Protein AF-A0A3B9MRV5-F1 (afdb_monomer_lite)

Structure (mmCIF, N/CA/C/O backbone):
data_AF-A0A3B9MRV5-F1
#
_entry.id   AF-A0A3B9MRV5-F1
#
loop_
_atom_site.group_PDB
_atom_site.id
_atom_site.type_symbol
_atom_site.label_atom_id
_atom_site.label_alt_id
_atom_site.label_comp_id
_atom_site.label_asym_id
_atom_site.label_entity_id
_atom_site.label_seq_id
_atom_site.pdbx_PDB_ins_code
_atom_site.Cartn_x
_atom_site.Cartn_y
_atom_site.Cartn_z
_atom_site.occupancy
_atom_site.B_iso_or_equiv
_atom_site.auth_seq_id
_atom_site.auth_comp_id
_atom_site.auth_asym_id
_atom_site.auth_atom_id
_atom_site.pdbx_PDB_model_num
ATOM 1 N N . MET A 1 1 ? 11.398 -11.680 -88.374 1.00 43.41 1 MET A N 1
ATOM 2 C CA . MET A 1 1 ? 12.412 -11.920 -87.321 1.00 43.41 1 MET A CA 1
ATOM 3 C C . MET A 1 1 ? 12.021 -11.100 -86.108 1.00 43.41 1 MET A C 1
ATOM 5 O O . MET A 1 1 ? 11.895 -9.894 -86.247 1.00 43.41 1 MET A O 1
ATOM 9 N N . ASN A 1 2 ? 11.731 -11.744 -84.977 1.00 48.22 2 ASN A N 1
ATOM 10 C CA . ASN A 1 2 ? 11.251 -11.069 -83.771 1.00 48.22 2 ASN A CA 1
ATOM 11 C C . ASN A 1 2 ? 12.305 -11.240 -82.672 1.00 48.22 2 ASN A C 1
ATOM 13 O O . ASN A 1 2 ? 12.487 -12.343 -82.156 1.00 48.22 2 ASN A O 1
ATOM 17 N N . THR A 1 3 ? 13.041 -10.176 -82.358 1.00 53.72 3 THR A N 1
ATOM 18 C CA . THR A 1 3 ? 14.148 -10.218 -81.394 1.00 53.72 3 THR A CA 1
ATOM 19 C C . THR A 1 3 ? 13.610 -9.825 -80.020 1.00 53.72 3 THR A C 1
ATOM 21 O O . THR A 1 3 ? 13.430 -8.646 -79.725 1.00 53.72 3 THR A O 1
ATOM 24 N N . LYS A 1 4 ? 13.298 -10.811 -79.169 1.00 62.88 4 LYS A N 1
ATOM 25 C CA . LYS A 1 4 ? 12.942 -10.555 -77.764 1.00 62.88 4 LYS A CA 1
ATOM 26 C C . LYS A 1 4 ? 14.170 -10.012 -77.024 1.00 62.88 4 LYS A C 1
ATOM 28 O O . LYS A 1 4 ? 15.145 -10.733 -76.834 1.00 62.88 4 LYS A O 1
ATOM 33 N N . ALA A 1 5 ? 14.110 -8.756 -76.588 1.00 65.88 5 ALA A N 1
ATOM 34 C CA . ALA A 1 5 ? 15.088 -8.184 -75.670 1.00 65.88 5 ALA A CA 1
ATOM 35 C C . ALA A 1 5 ? 14.912 -8.804 -74.272 1.00 65.88 5 ALA A C 1
ATOM 37 O O . ALA A 1 5 ? 13.852 -8.679 -73.657 1.00 65.88 5 ALA A O 1
ATOM 38 N N . ILE A 1 6 ? 15.944 -9.486 -73.773 1.00 66.19 6 ILE A N 1
ATOM 39 C CA . ILE A 1 6 ? 15.975 -10.050 -72.419 1.00 66.19 6 ILE A CA 1
ATOM 40 C C . ILE A 1 6 ? 16.222 -8.895 -71.436 1.00 66.19 6 ILE A C 1
ATOM 42 O O . ILE A 1 6 ? 17.314 -8.324 -71.407 1.00 66.19 6 ILE A O 1
ATOM 46 N N . LYS A 1 7 ? 15.212 -8.531 -70.635 1.00 67.38 7 LYS A N 1
ATOM 47 C CA . LYS A 1 7 ? 15.390 -7.638 -69.478 1.00 67.38 7 LYS A CA 1
ATOM 48 C C . LYS A 1 7 ? 16.293 -8.343 -68.463 1.00 67.38 7 LYS A C 1
ATOM 50 O O . LYS A 1 7 ? 15.973 -9.435 -68.009 1.00 67.38 7 LYS A O 1
ATOM 55 N N . ARG A 1 8 ? 17.431 -7.730 -68.130 1.00 64.06 8 ARG A N 1
ATOM 56 C CA . ARG A 1 8 ? 18.275 -8.156 -67.008 1.00 64.06 8 ARG A CA 1
ATOM 57 C C . ARG A 1 8 ? 17.696 -7.548 -65.738 1.00 64.06 8 ARG A C 1
ATOM 59 O O . ARG A 1 8 ? 17.845 -6.345 -65.526 1.00 64.06 8 ARG A O 1
ATOM 66 N N . ASP A 1 9 ? 17.041 -8.362 -64.924 1.00 65.19 9 ASP A N 1
ATOM 67 C CA . ASP A 1 9 ? 16.667 -7.961 -63.573 1.00 65.19 9 ASP A CA 1
ATOM 68 C C . ASP A 1 9 ? 17.957 -7.736 -62.775 1.00 65.19 9 ASP A C 1
ATOM 70 O O . ASP A 1 9 ? 18.788 -8.634 -62.625 1.00 65.19 9 ASP A O 1
ATOM 74 N N . LYS A 1 10 ? 18.179 -6.494 -62.334 1.00 69.25 10 LYS A N 1
ATOM 75 C CA . LYS A 1 10 ? 19.293 -6.155 -61.447 1.00 69.25 10 LYS A CA 1
ATOM 76 C C . LYS A 1 10 ? 18.974 -6.752 -60.076 1.00 69.25 10 LYS A C 1
ATOM 78 O O . LYS A 1 10 ? 18.209 -6.169 -59.316 1.00 69.25 10 LYS A O 1
ATOM 83 N N . GLY A 1 11 ? 19.502 -7.943 -59.803 1.00 70.31 11 GLY A N 1
ATOM 84 C CA . GLY A 1 11 ? 19.435 -8.560 -58.482 1.00 70.31 11 GLY A CA 1
ATOM 85 C C . GLY A 1 11 ? 20.157 -7.697 -57.446 1.00 70.31 11 GLY A C 1
ATOM 86 O O . GLY A 1 11 ? 21.206 -7.124 -57.740 1.00 70.31 11 GLY A O 1
ATOM 87 N N . PHE A 1 12 ? 19.571 -7.601 -56.254 1.00 75.44 12 PHE A N 1
ATOM 88 C CA . PHE A 1 12 ? 20.150 -6.922 -55.095 1.00 75.44 12 PHE A CA 1
ATOM 89 C C . PHE A 1 12 ? 21.536 -7.504 -54.791 1.00 75.44 12 PHE A C 1
ATOM 91 O O . PHE A 1 12 ? 21.714 -8.728 -54.816 1.00 75.44 12 PHE A O 1
ATOM 98 N N . THR A 1 13 ? 22.529 -6.660 -54.520 1.00 87.69 13 THR A N 1
ATOM 99 C CA . THR A 1 13 ? 23.870 -7.156 -54.191 1.00 87.69 13 THR A CA 1
ATOM 100 C C . THR A 1 13 ? 23.922 -7.615 -52.731 1.00 87.69 13 THR A C 1
ATOM 102 O O . THR A 1 13 ? 23.290 -7.033 -51.850 1.00 87.69 13 THR A O 1
ATOM 105 N N . LEU A 1 14 ? 24.714 -8.653 -52.438 1.00 86.12 14 LEU A N 1
ATOM 106 C CA . LEU A 1 14 ? 24.953 -9.093 -51.053 1.00 86.12 14 LEU A CA 1
ATOM 107 C C . LEU A 1 14 ? 25.535 -7.962 -50.189 1.00 86.12 14 LEU A C 1
ATOM 109 O O . LEU A 1 14 ? 25.251 -7.879 -48.998 1.00 86.12 14 LEU A O 1
ATOM 113 N N . VAL A 1 15 ? 26.317 -7.071 -50.806 1.00 90.25 15 VAL A N 1
ATOM 114 C CA . VAL A 1 15 ? 26.920 -5.911 -50.143 1.00 90.25 15 VAL A CA 1
ATOM 115 C C . VAL A 1 15 ? 25.852 -4.924 -49.678 1.00 90.25 15 VAL A C 1
ATOM 117 O O . VAL A 1 15 ? 25.885 -4.506 -48.523 1.00 90.25 15 VAL A O 1
ATOM 120 N N . GLU A 1 16 ? 24.876 -4.593 -50.528 1.00 88.19 16 GLU A N 1
ATOM 121 C CA . GLU A 1 16 ? 23.764 -3.707 -50.153 1.00 88.19 16 GLU A CA 1
ATOM 122 C C . GLU A 1 16 ? 22.969 -4.272 -48.969 1.00 88.19 16 GLU A C 1
ATOM 124 O O . GLU A 1 16 ? 22.597 -3.524 -48.066 1.00 88.19 16 GLU A O 1
ATOM 129 N N . LEU A 1 17 ? 22.772 -5.594 -48.913 1.00 89.69 17 LEU A N 1
ATOM 130 C CA . LEU A 1 17 ? 22.082 -6.232 -47.792 1.00 89.69 17 LEU A CA 1
ATOM 131 C C . LEU A 1 17 ? 22.888 -6.139 -46.484 1.00 89.69 17 LEU A C 1
ATOM 133 O O . LEU A 1 17 ? 22.326 -5.822 -45.437 1.00 89.69 17 LEU A O 1
ATOM 137 N N . ILE A 1 18 ? 24.203 -6.369 -46.532 1.00 93.06 18 ILE A N 1
ATOM 138 C CA . ILE A 1 18 ? 25.066 -6.319 -45.340 1.00 93.06 18 ILE A CA 1
ATOM 139 C C . ILE A 1 18 ? 25.130 -4.902 -44.763 1.00 93.06 18 ILE A C 1
ATOM 141 O O . ILE A 1 18 ? 25.039 -4.742 -43.547 1.00 93.06 18 ILE A O 1
ATOM 145 N N . VAL A 1 19 ? 25.232 -3.869 -45.606 1.00 93.62 19 VAL A N 1
ATOM 146 C CA . VAL A 1 19 ? 25.263 -2.471 -45.137 1.00 93.62 19 VAL A CA 1
ATOM 147 C C . VAL A 1 19 ? 23.973 -2.116 -44.393 1.00 93.62 19 VAL A C 1
ATOM 149 O O . VAL A 1 19 ? 24.028 -1.522 -43.316 1.00 93.62 19 VAL A O 1
ATOM 152 N N . VAL A 1 20 ? 22.816 -2.535 -44.914 1.00 94.12 20 VAL A N 1
ATOM 153 C CA . VAL A 1 20 ? 21.523 -2.318 -44.247 1.00 94.12 20 VAL A CA 1
ATOM 154 C C . VAL A 1 20 ? 21.467 -3.046 -42.903 1.00 94.12 20 VAL A C 1
ATOM 156 O O . VAL A 1 20 ? 21.074 -2.445 -41.905 1.00 94.12 20 VAL A O 1
ATOM 159 N N . LEU A 1 21 ? 21.908 -4.306 -42.844 1.00 94.38 21 LEU A N 1
ATOM 160 C CA . LEU A 1 21 ? 21.936 -5.075 -41.594 1.00 94.38 21 LEU A CA 1
ATOM 161 C C . LEU A 1 21 ? 22.853 -4.444 -40.539 1.00 94.38 21 LEU A C 1
ATOM 163 O O . LEU A 1 21 ? 22.490 -4.408 -39.365 1.00 94.38 21 LEU A O 1
ATOM 167 N N . VAL A 1 22 ? 24.002 -3.898 -40.945 1.00 96.06 22 VAL A N 1
ATOM 168 C CA . VAL A 1 22 ? 24.913 -3.182 -40.038 1.00 96.06 22 VAL A CA 1
ATOM 169 C C . VAL A 1 22 ? 24.250 -1.923 -39.478 1.00 96.06 22 VAL A C 1
ATOM 171 O O . VAL A 1 22 ? 24.305 -1.693 -38.270 1.00 96.06 22 VAL A O 1
ATOM 174 N N . ILE A 1 23 ? 23.574 -1.133 -40.316 1.00 96.06 23 ILE A N 1
ATOM 175 C CA . ILE A 1 23 ? 22.854 0.065 -39.854 1.00 96.06 23 ILE A CA 1
ATOM 176 C C . ILE A 1 23 ? 21.730 -0.324 -38.881 1.00 96.06 23 ILE A C 1
ATOM 178 O O . ILE A 1 23 ? 21.614 0.280 -37.814 1.00 96.06 23 ILE A O 1
ATOM 182 N N . LEU A 1 24 ? 20.943 -1.359 -39.196 1.00 95.62 24 LEU A N 1
ATOM 183 C CA . LEU A 1 24 ? 19.891 -1.863 -38.306 1.00 95.62 24 LEU A CA 1
ATOM 184 C C . LEU A 1 24 ? 20.454 -2.358 -36.968 1.00 95.62 24 LEU A C 1
ATOM 186 O O . LEU A 1 24 ? 19.857 -2.084 -35.929 1.00 95.62 24 LEU A O 1
ATOM 190 N N . ALA A 1 25 ? 21.610 -3.027 -36.976 1.00 95.69 25 ALA A N 1
ATOM 191 C CA . ALA A 1 25 ? 22.269 -3.487 -35.756 1.00 95.69 25 ALA A CA 1
ATOM 192 C C . ALA A 1 25 ? 22.710 -2.316 -34.860 1.00 95.69 25 ALA A C 1
ATOM 194 O O . ALA A 1 25 ? 22.472 -2.346 -33.653 1.00 95.69 25 ALA A O 1
ATOM 195 N N . ILE A 1 26 ? 23.290 -1.259 -35.442 1.00 95.94 26 ILE A N 1
ATOM 196 C CA . ILE A 1 26 ? 23.702 -0.056 -34.699 1.00 95.94 26 ILE A CA 1
ATOM 197 C C . ILE A 1 26 ? 22.481 0.667 -34.112 1.00 95.94 26 ILE A C 1
ATOM 199 O O . ILE A 1 26 ? 22.491 1.039 -32.939 1.00 95.94 26 ILE A O 1
ATOM 203 N N . LEU A 1 27 ? 21.413 0.836 -34.899 1.00 96.50 27 LEU A N 1
ATOM 204 C CA . LEU A 1 27 ? 20.181 1.474 -34.425 1.00 96.50 27 LEU A CA 1
ATOM 205 C C . LEU A 1 27 ? 19.527 0.665 -33.299 1.00 96.50 27 LEU A C 1
ATOM 207 O O . LEU A 1 27 ? 19.159 1.231 -32.268 1.00 96.50 27 LEU A O 1
ATOM 211 N N . ALA A 1 28 ? 19.430 -0.656 -33.461 1.00 93.38 28 ALA A N 1
ATOM 212 C CA . ALA A 1 28 ? 18.881 -1.540 -32.439 1.00 93.38 28 ALA A CA 1
ATOM 213 C C . ALA A 1 28 ? 19.673 -1.452 -31.125 1.00 93.38 28 ALA A C 1
ATOM 215 O O . ALA A 1 28 ? 19.065 -1.370 -30.057 1.00 93.38 28 ALA A O 1
ATOM 216 N N . ALA A 1 29 ? 21.008 -1.385 -31.190 1.00 94.81 29 ALA A N 1
ATOM 217 C CA . ALA A 1 29 ? 21.863 -1.296 -30.006 1.00 94.81 29 ALA A CA 1
ATOM 218 C C . ALA A 1 29 ? 21.586 -0.051 -29.141 1.00 94.81 29 ALA A C 1
ATOM 220 O O . ALA A 1 29 ? 21.693 -0.124 -27.918 1.00 94.81 29 ALA A O 1
ATOM 221 N N . ILE A 1 30 ? 21.197 1.075 -29.750 1.00 93.25 30 ILE A N 1
ATOM 222 C CA . ILE A 1 30 ? 20.877 2.319 -29.027 1.00 93.25 30 ILE A CA 1
ATOM 223 C C . ILE A 1 30 ? 19.418 2.320 -28.542 1.00 93.25 30 ILE A C 1
ATOM 225 O O . ILE A 1 30 ? 19.125 2.786 -27.441 1.00 93.25 30 ILE A O 1
ATOM 229 N N . ILE A 1 31 ? 18.492 1.790 -29.347 1.00 93.88 31 ILE A N 1
ATOM 230 C CA . ILE A 1 31 ? 17.049 1.842 -29.065 1.00 93.88 31 ILE A CA 1
ATOM 231 C C . ILE A 1 31 ? 16.652 0.896 -27.927 1.00 93.88 31 ILE A C 1
ATOM 233 O O . ILE A 1 31 ? 15.846 1.276 -27.078 1.00 93.88 31 ILE A O 1
ATOM 237 N N . VAL A 1 32 ? 17.209 -0.318 -27.884 1.00 90.88 32 VAL A N 1
ATOM 238 C CA . VAL A 1 32 ? 16.845 -1.340 -26.887 1.00 90.88 32 VAL A CA 1
ATOM 239 C C . VAL A 1 32 ? 16.998 -0.852 -25.434 1.00 90.88 32 VAL A C 1
ATOM 241 O O . VAL A 1 32 ? 16.009 -0.927 -24.703 1.00 90.88 32 VAL A O 1
ATOM 244 N N . PRO A 1 33 ? 18.151 -0.311 -24.980 1.00 89.31 33 PRO A N 1
ATOM 245 C CA . PRO A 1 33 ? 18.285 0.154 -23.596 1.00 89.31 33 PRO A CA 1
ATOM 246 C C . PRO A 1 33 ? 17.354 1.331 -23.271 1.00 89.31 33 PRO A C 1
ATOM 248 O O . PRO A 1 33 ? 16.792 1.385 -22.177 1.00 89.31 33 PRO A O 1
ATOM 251 N N . ALA A 1 34 ? 17.139 2.249 -24.219 1.00 88.31 34 ALA A N 1
ATOM 252 C CA . ALA A 1 34 ? 16.210 3.361 -24.031 1.00 88.31 34 ALA A CA 1
ATOM 253 C C . ALA A 1 34 ? 14.767 2.861 -23.852 1.00 88.31 34 ALA A C 1
ATOM 255 O O . ALA A 1 34 ? 14.074 3.299 -22.934 1.00 88.31 34 ALA A O 1
ATOM 256 N N . LEU A 1 35 ? 14.331 1.915 -24.691 1.00 89.25 35 LEU A N 1
ATOM 257 C CA . LEU A 1 35 ? 12.995 1.325 -24.627 1.00 89.25 35 LEU A CA 1
ATOM 258 C C . LEU A 1 35 ? 12.750 0.597 -23.300 1.00 89.25 35 LEU A C 1
ATOM 260 O O . LEU A 1 35 ? 11.693 0.788 -22.702 1.00 89.25 35 LEU A O 1
ATOM 264 N N . LEU A 1 36 ? 13.727 -0.178 -22.816 1.00 88.69 36 LEU A N 1
ATOM 265 C CA . LEU A 1 36 ? 13.639 -0.840 -21.509 1.00 88.69 36 LEU A CA 1
ATOM 266 C C . LEU A 1 36 ? 13.422 0.182 -20.381 1.00 88.69 36 LEU A C 1
ATOM 268 O O . LEU A 1 36 ? 12.466 0.054 -19.621 1.00 88.69 36 LEU A O 1
ATOM 272 N N . GLY A 1 37 ? 14.196 1.272 -20.360 1.00 87.44 37 GLY A N 1
ATOM 273 C CA . GLY A 1 37 ? 14.014 2.334 -19.364 1.00 87.44 37 GLY A CA 1
ATOM 274 C C . GLY A 1 37 ? 12.659 3.057 -19.446 1.00 87.44 37 GLY A C 1
ATOM 275 O O . GLY A 1 37 ? 12.132 3.505 -18.426 1.00 87.44 37 GLY A O 1
ATOM 276 N N . TYR A 1 38 ? 12.060 3.180 -20.637 1.00 90.12 38 TYR A N 1
ATOM 277 C CA . TYR A 1 38 ? 10.698 3.715 -20.778 1.00 90.12 38 TYR A CA 1
ATOM 278 C C . TYR A 1 38 ? 9.635 2.756 -20.239 1.00 90.12 38 TYR A C 1
ATOM 280 O O . TYR A 1 38 ? 8.676 3.215 -19.614 1.00 90.12 38 TYR A O 1
ATOM 288 N N . ILE A 1 39 ? 9.803 1.451 -20.462 1.00 88.75 39 ILE A N 1
ATOM 289 C CA . ILE A 1 39 ? 8.900 0.419 -19.943 1.00 88.75 39 ILE A CA 1
ATOM 290 C C . ILE A 1 39 ? 8.931 0.414 -18.412 1.00 88.75 39 ILE A C 1
ATOM 292 O O . ILE A 1 39 ? 7.867 0.404 -17.795 1.00 88.75 39 ILE A O 1
ATOM 296 N N . ASP A 1 40 ? 10.112 0.509 -17.800 1.00 87.81 40 ASP A N 1
ATOM 297 C CA . ASP A 1 40 ? 10.246 0.529 -16.337 1.00 87.81 40 ASP A CA 1
ATOM 298 C C . ASP A 1 40 ? 9.554 1.753 -15.721 1.00 87.81 40 ASP A C 1
ATOM 300 O O . ASP A 1 40 ? 8.758 1.623 -14.792 1.00 87.81 40 ASP A O 1
ATOM 304 N N . LYS A 1 41 ? 9.738 2.941 -16.313 1.00 88.88 41 LYS A N 1
ATOM 305 C CA . LYS A 1 41 ? 9.022 4.160 -15.890 1.00 88.88 41 LYS A CA 1
ATOM 306 C C . LYS A 1 41 ? 7.509 4.058 -16.076 1.00 88.88 41 LYS A C 1
ATOM 308 O O . LYS A 1 41 ? 6.752 4.653 -15.310 1.00 88.88 41 LYS A O 1
ATOM 313 N N . ALA A 1 42 ? 7.052 3.374 -17.124 1.00 91.38 42 ALA A N 1
ATOM 314 C CA . ALA A 1 42 ? 5.627 3.158 -17.350 1.00 91.38 42 ALA A CA 1
ATOM 315 C C . ALA A 1 42 ? 5.038 2.220 -16.287 1.00 91.38 42 ALA A C 1
ATOM 317 O O . ALA A 1 42 ? 3.982 2.531 -15.738 1.00 91.38 42 ALA A O 1
ATOM 318 N N . ARG A 1 43 ? 5.755 1.140 -15.946 1.00 90.25 43 ARG A N 1
ATOM 319 C CA . ARG A 1 43 ? 5.392 0.217 -14.859 1.00 90.25 43 ARG A CA 1
ATOM 320 C C . ARG A 1 43 ? 5.340 0.924 -13.510 1.00 90.25 43 ARG A C 1
ATOM 322 O O . ARG A 1 43 ? 4.334 0.831 -12.824 1.00 90.25 43 ARG A O 1
ATOM 329 N N . GLU A 1 44 ? 6.353 1.725 -13.182 1.00 90.94 44 GLU A N 1
ATOM 330 C CA . GLU A 1 44 ? 6.366 2.519 -11.948 1.00 90.94 44 GLU A CA 1
ATOM 331 C C . GLU A 1 44 ? 5.147 3.448 -11.849 1.00 90.94 44 GLU A C 1
ATOM 333 O O . GLU A 1 44 ? 4.484 3.522 -10.813 1.00 90.94 44 GLU A O 1
ATOM 338 N N . LYS A 1 45 ? 4.822 4.156 -12.937 1.00 93.31 45 LYS A N 1
ATOM 339 C CA . LYS A 1 45 ? 3.638 5.023 -12.974 1.00 93.31 45 LYS A CA 1
ATOM 340 C C . LYS A 1 45 ? 2.347 4.234 -12.804 1.00 93.31 45 LYS A C 1
ATOM 342 O O . LYS A 1 45 ? 1.441 4.731 -12.137 1.00 93.31 45 LYS A O 1
ATOM 347 N N . GLN A 1 46 ? 2.261 3.050 -13.403 1.00 95.31 46 GLN A N 1
ATOM 348 C CA . GLN A 1 46 ? 1.110 2.170 -13.255 1.00 95.31 46 GLN A CA 1
ATOM 349 C C . GLN A 1 46 ? 0.947 1.720 -11.798 1.00 95.31 46 GLN A C 1
ATOM 351 O O . GLN A 1 46 ? -0.134 1.914 -11.244 1.00 95.31 46 GLN A O 1
ATOM 356 N N . ASP A 1 47 ? 2.019 1.259 -11.146 1.00 95.62 47 ASP A N 1
ATOM 357 C CA . ASP A 1 47 ? 1.988 0.867 -9.730 1.00 95.62 47 ASP A CA 1
ATOM 358 C C . ASP A 1 47 ? 1.500 2.022 -8.839 1.00 95.62 47 ASP A C 1
ATOM 360 O O . ASP A 1 47 ? 0.685 1.822 -7.941 1.00 95.62 47 ASP A O 1
ATOM 364 N N . ILE A 1 48 ? 1.952 3.257 -9.099 1.00 96.12 48 ILE A N 1
ATOM 365 C CA . ILE A 1 48 ? 1.500 4.447 -8.358 1.00 96.12 48 ILE A CA 1
ATOM 366 C C . ILE A 1 48 ? 0.009 4.730 -8.602 1.00 96.12 48 ILE A C 1
ATOM 368 O O . ILE A 1 48 ? -0.690 5.147 -7.679 1.00 96.12 48 ILE A O 1
ATOM 372 N N . ILE A 1 49 ? -0.493 4.557 -9.827 1.00 97.00 49 ILE A N 1
ATOM 373 C CA . ILE A 1 49 ? -1.916 4.767 -10.149 1.00 97.00 49 ILE A CA 1
ATOM 374 C C . ILE A 1 49 ? -2.785 3.736 -9.426 1.00 97.00 49 ILE A C 1
ATOM 376 O O . ILE A 1 49 ? -3.784 4.105 -8.808 1.00 97.00 49 ILE A O 1
ATOM 380 N N . GLU A 1 50 ? -2.385 2.470 -9.456 1.00 97.62 50 GLU A N 1
ATOM 381 C CA . GLU A 1 50 ? -3.093 1.389 -8.770 1.00 97.62 50 GLU A CA 1
ATOM 382 C C . GLU A 1 50 ? -3.060 1.580 -7.246 1.00 97.62 50 GLU A C 1
ATOM 384 O O . GLU A 1 50 ? -4.095 1.535 -6.577 1.00 97.62 50 GLU A O 1
ATOM 389 N N . ALA A 1 51 ? -1.896 1.931 -6.692 1.00 97.50 51 ALA A N 1
ATOM 390 C CA . ALA A 1 51 ? -1.761 2.259 -5.278 1.00 97.50 51 ALA A CA 1
ATOM 391 C C . ALA A 1 51 ? -2.656 3.441 -4.867 1.00 97.50 51 ALA A C 1
ATOM 393 O O . ALA A 1 51 ? -3.281 3.406 -3.803 1.00 97.50 51 ALA A O 1
ATOM 394 N N . LYS A 1 52 ? -2.751 4.485 -5.706 1.00 97.25 52 LYS A N 1
ATOM 395 C CA . LYS A 1 52 ? -3.679 5.609 -5.493 1.00 97.25 52 LYS A CA 1
ATOM 396 C C . LYS A 1 52 ? -5.121 5.127 -5.433 1.00 97.25 52 LYS A C 1
ATOM 398 O O . LYS A 1 52 ? -5.829 5.542 -4.522 1.00 97.25 52 LYS A O 1
ATOM 403 N N . ALA A 1 53 ? -5.539 4.246 -6.343 1.00 97.94 53 ALA A N 1
ATOM 404 C CA . ALA A 1 53 ? -6.891 3.691 -6.336 1.00 97.94 53 ALA A CA 1
ATOM 405 C C . ALA A 1 53 ? -7.192 2.963 -5.016 1.00 97.94 53 ALA A C 1
ATOM 407 O O . ALA A 1 53 ? -8.214 3.239 -4.383 1.00 97.94 53 ALA A O 1
ATOM 408 N N . CYS A 1 54 ? -6.266 2.128 -4.532 1.00 97.50 54 CYS A N 1
ATOM 409 C CA . CYS A 1 54 ? -6.405 1.453 -3.240 1.00 97.50 54 CYS A CA 1
ATOM 410 C C . CYS A 1 54 ? -6.480 2.432 -2.055 1.00 97.50 54 CYS A C 1
ATOM 412 O O . CYS A 1 54 ? -7.325 2.269 -1.172 1.00 97.50 54 CYS A O 1
ATOM 414 N N . ILE A 1 55 ? -5.636 3.470 -2.027 1.00 96.75 55 ILE A N 1
ATOM 415 C CA . ILE A 1 55 ? -5.661 4.490 -0.965 1.00 96.75 55 ILE A CA 1
ATOM 416 C C . ILE A 1 55 ? -6.953 5.308 -1.007 1.00 96.75 55 ILE A C 1
ATOM 418 O O . ILE A 1 55 ? -7.550 5.550 0.040 1.00 96.75 55 ILE A O 1
ATOM 422 N N . THR A 1 56 ? -7.414 5.712 -2.192 1.00 96.88 56 THR A N 1
ATOM 423 C CA . THR A 1 56 ? -8.683 6.432 -2.358 1.00 96.88 56 THR A CA 1
ATOM 424 C C . THR A 1 56 ? -9.866 5.574 -1.915 1.00 96.88 56 THR A C 1
ATOM 426 O O . THR A 1 56 ? -10.742 6.074 -1.210 1.00 96.88 56 THR A O 1
ATOM 429 N N . ALA A 1 57 ? -9.871 4.281 -2.246 1.00 96.31 57 ALA A N 1
ATOM 430 C CA . ALA A 1 57 ? -10.884 3.340 -1.775 1.00 96.31 57 ALA A CA 1
ATOM 431 C C . ALA A 1 57 ? -10.860 3.180 -0.245 1.00 96.31 57 ALA A C 1
ATOM 433 O O . ALA A 1 57 ? -11.908 3.256 0.398 1.00 96.31 57 ALA A O 1
ATOM 434 N N . ALA A 1 58 ? -9.675 3.025 0.354 1.00 92.50 58 ALA A N 1
ATOM 435 C CA . ALA A 1 58 ? -9.518 2.967 1.808 1.00 92.50 58 ALA A CA 1
ATOM 436 C C . ALA A 1 58 ? -10.014 4.253 2.486 1.00 92.50 58 ALA A C 1
ATOM 438 O O . ALA A 1 58 ? -10.774 4.194 3.453 1.00 92.50 58 ALA A O 1
ATOM 439 N N . GLN A 1 59 ? -9.648 5.415 1.941 1.00 92.19 59 GLN A N 1
ATOM 440 C CA . GLN A 1 59 ? -10.106 6.715 2.423 1.00 92.19 59 GLN A CA 1
ATOM 441 C C . GLN A 1 59 ? -11.632 6.850 2.334 1.00 92.19 59 GLN A C 1
ATOM 443 O O . GLN A 1 59 ? -12.244 7.352 3.273 1.00 92.19 59 GLN A O 1
ATOM 448 N N . ALA A 1 60 ? -12.257 6.371 1.254 1.00 89.56 60 ALA A N 1
ATOM 449 C CA . ALA A 1 60 ? -13.711 6.392 1.100 1.00 89.56 60 ALA A CA 1
ATOM 450 C C . ALA A 1 60 ? -14.419 5.531 2.159 1.00 89.56 60 ALA A C 1
ATOM 452 O O . ALA A 1 60 ? -15.366 6.002 2.787 1.00 89.56 60 ALA A O 1
ATOM 453 N N . VAL A 1 61 ? -13.927 4.310 2.408 1.00 86.56 61 VAL A N 1
ATOM 454 C CA . VAL A 1 61 ? -14.477 3.419 3.447 1.00 86.56 61 VAL A CA 1
ATOM 455 C C . VAL A 1 61 ? -14.330 4.038 4.838 1.00 86.56 61 VAL A C 1
ATOM 457 O O . VAL A 1 61 ? -15.280 4.035 5.615 1.00 86.56 61 VAL A O 1
ATOM 460 N N . LEU A 1 62 ? -13.181 4.647 5.146 1.00 83.75 62 LEU A N 1
ATOM 461 C CA . LEU A 1 62 ? -12.989 5.369 6.408 1.00 83.75 62 LEU A CA 1
ATOM 462 C C . LEU A 1 62 ? -13.956 6.551 6.546 1.00 83.75 62 LEU A C 1
ATOM 464 O O . LEU A 1 62 ? -14.567 6.730 7.597 1.00 83.75 62 LEU A O 1
ATOM 468 N N . SER A 1 63 ? -14.117 7.359 5.499 1.00 81.69 63 SER A N 1
ATOM 469 C CA . SER A 1 63 ? -15.037 8.500 5.520 1.00 81.69 63 SER A CA 1
ATOM 470 C C . SER A 1 63 ? -16.497 8.073 5.704 1.00 81.69 63 SER A C 1
ATOM 472 O O . SER A 1 63 ? -17.247 8.765 6.393 1.00 81.69 63 SER A O 1
ATOM 474 N N . GLU A 1 64 ? -16.896 6.929 5.143 1.00 79.81 64 GLU A N 1
ATOM 475 C CA . GLU A 1 64 ? -18.217 6.341 5.377 1.00 79.81 64 GLU A CA 1
ATOM 476 C C . GLU A 1 64 ? -18.399 5.947 6.852 1.00 79.81 64 GLU A C 1
ATOM 478 O O . GLU A 1 64 ? -19.414 6.286 7.4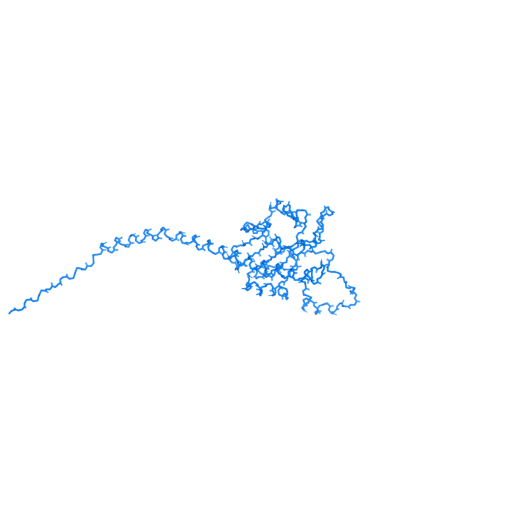66 1.00 79.81 64 GLU A O 1
ATOM 483 N N . GLU A 1 65 ? -17.393 5.303 7.450 1.00 71.06 65 GLU A N 1
ATOM 484 C CA . GLU A 1 65 ? -17.427 4.918 8.864 1.00 71.06 65 GLU A CA 1
ATOM 485 C C . GLU A 1 65 ? -17.457 6.126 9.805 1.00 71.06 65 GLU A C 1
ATOM 487 O O . GLU A 1 65 ? -18.224 6.128 10.769 1.00 71.06 65 GLU A O 1
ATOM 492 N N . TYR A 1 66 ? -16.727 7.203 9.492 1.00 69.38 66 TYR A N 1
ATOM 493 C CA . TYR A 1 66 ? -16.782 8.450 10.265 1.00 69.38 66 TYR A CA 1
ATOM 494 C C . TYR A 1 66 ? -18.218 8.977 10.414 1.00 69.38 66 TYR A C 1
ATOM 496 O O . TYR A 1 66 ? -18.622 9.391 11.506 1.00 69.38 66 TYR A O 1
ATOM 504 N N . GLY A 1 67 ? -19.006 8.907 9.335 1.00 66.38 67 GLY A N 1
ATOM 505 C CA . GLY A 1 67 ? -20.408 9.326 9.326 1.00 66.38 67 GLY A CA 1
ATOM 506 C C . GLY A 1 67 ? -21.331 8.445 10.176 1.00 66.38 67 GLY A C 1
ATOM 507 O O . GLY A 1 67 ? -22.342 8.935 10.682 1.00 66.38 67 GLY A O 1
ATOM 508 N N . LYS A 1 68 ? -20.982 7.167 10.370 1.00 66.81 68 LYS A N 1
ATOM 509 C CA . LYS A 1 68 ? -21.789 6.191 11.124 1.00 66.81 68 LYS A CA 1
ATOM 510 C C . LYS A 1 68 ? -21.456 6.167 12.613 1.00 66.81 68 LYS A C 1
ATOM 512 O O . LYS A 1 68 ? -22.361 6.099 13.444 1.00 66.81 68 LYS A O 1
ATOM 517 N N . THR A 1 69 ? -20.172 6.204 12.966 1.00 56.38 69 THR A N 1
ATOM 518 C CA . THR A 1 69 ? -19.707 5.793 14.303 1.00 56.38 69 THR A CA 1
ATOM 519 C C . THR A 1 69 ? -19.297 6.943 15.224 1.00 56.38 69 THR A C 1
ATOM 521 O O . THR A 1 69 ? -18.894 6.686 16.361 1.00 56.38 69 THR A O 1
ATOM 524 N N . LYS A 1 70 ? -19.393 8.208 14.777 1.00 58.62 70 LYS A N 1
ATOM 525 C CA . LYS A 1 70 ? -19.050 9.413 15.567 1.00 58.62 70 LYS A CA 1
ATOM 526 C C . LYS A 1 70 ? -17.712 9.287 16.324 1.00 58.62 70 LYS A C 1
ATOM 528 O O . LYS A 1 70 ? -17.632 9.624 17.502 1.00 58.62 70 LYS A O 1
ATOM 533 N N . GLY A 1 71 ? -16.669 8.758 15.676 1.00 49.22 71 GLY A N 1
ATOM 534 C CA . GLY A 1 71 ? -15.313 8.738 16.251 1.00 49.22 71 GLY A CA 1
ATOM 535 C C . GLY A 1 71 ? -14.755 7.369 16.670 1.00 49.22 71 GLY A C 1
ATOM 536 O O . GLY A 1 71 ? -13.594 7.313 17.087 1.00 49.22 71 GLY A O 1
ATOM 537 N N . LYS A 1 72 ? -15.501 6.265 16.493 1.00 51.47 72 LYS A N 1
ATOM 538 C CA . LYS A 1 72 ? -15.007 4.883 16.693 1.00 51.47 72 LYS A CA 1
ATOM 539 C C . LYS A 1 72 ? -14.754 4.161 15.359 1.00 51.47 72 LYS A C 1
ATOM 541 O O . LYS A 1 72 ? -15.690 3.814 14.655 1.00 51.47 72 LYS A O 1
ATOM 546 N N . ILE A 1 73 ? -13.491 3.904 15.014 1.00 53.94 73 ILE A N 1
ATOM 547 C CA . ILE A 1 73 ? -13.151 3.069 13.849 1.00 53.94 73 ILE A CA 1
ATOM 548 C C . ILE A 1 73 ? -13.290 1.606 14.249 1.00 53.94 73 ILE A C 1
ATOM 550 O O . ILE A 1 73 ? -12.421 1.070 14.937 1.00 53.94 73 ILE A O 1
ATOM 554 N N . GLU A 1 74 ? -14.377 0.973 13.820 1.00 57.22 74 GLU A N 1
ATOM 555 C CA . GLU A 1 74 ? -14.655 -0.450 14.031 1.00 57.22 74 GLU A CA 1
ATOM 556 C C . GLU A 1 74 ? -14.586 -1.193 12.688 1.00 57.22 74 GLU A C 1
ATOM 558 O O . GLU A 1 74 ? -15.589 -1.646 12.152 1.00 57.22 74 GLU A O 1
ATOM 563 N N . LEU A 1 75 ? -13.375 -1.307 12.132 1.00 54.59 75 LEU A N 1
ATOM 564 C CA . LEU A 1 75 ? -13.116 -2.028 10.872 1.00 54.59 75 LEU A CA 1
ATOM 565 C C . LEU A 1 75 ? -12.876 -3.534 11.070 1.00 54.59 75 LEU A C 1
ATOM 567 O O . LEU A 1 75 ? -12.450 -4.220 10.151 1.00 54.59 75 LEU A O 1
ATOM 571 N N . ASP A 1 76 ? -13.125 -4.060 12.266 1.00 53.81 76 ASP A N 1
ATOM 572 C CA . ASP A 1 76 ? -13.150 -5.499 12.510 1.00 53.81 76 ASP A CA 1
ATOM 573 C C . ASP A 1 76 ? -14.582 -5.968 12.245 1.00 53.81 76 ASP A C 1
ATOM 575 O O . ASP A 1 76 ? -15.463 -5.840 13.101 1.00 53.81 76 ASP A O 1
ATOM 579 N N . ASP A 1 77 ? -14.839 -6.516 11.055 1.00 45.75 77 ASP A N 1
ATOM 580 C CA . ASP A 1 77 ? -15.900 -7.515 10.970 1.00 45.75 77 ASP A CA 1
ATOM 581 C C . ASP A 1 77 ? -15.562 -8.520 12.051 1.00 45.75 77 ASP A C 1
ATOM 583 O O . ASP A 1 77 ? -14.505 -9.133 11.950 1.00 45.75 77 ASP A O 1
ATOM 587 N N . LYS A 1 78 ? -16.416 -8.719 13.058 1.00 46.94 78 LYS A N 1
ATOM 588 C CA . LYS A 1 78 ? -16.248 -9.842 13.984 1.00 46.94 78 LYS A CA 1
ATOM 589 C C . LYS A 1 78 ? -16.161 -11.110 13.140 1.00 46.94 78 LYS A C 1
ATOM 591 O O . LYS A 1 78 ? -17.184 -11.655 12.731 1.00 46.94 78 LYS A O 1
ATOM 596 N N . ASN A 1 79 ? -14.932 -11.510 12.836 1.00 36.84 79 ASN A N 1
ATOM 597 C CA . ASN A 1 79 ? -14.597 -12.467 11.802 1.00 36.84 79 ASN A CA 1
ATOM 598 C C . ASN A 1 79 ? -15.426 -13.730 12.079 1.00 36.84 79 ASN A C 1
ATOM 600 O O . ASN A 1 79 ? -15.385 -14.216 13.213 1.00 36.84 79 ASN A O 1
ATOM 604 N N . PRO A 1 80 ? -16.233 -14.256 11.139 1.00 39.34 80 PRO A N 1
ATOM 605 C CA . PRO A 1 80 ? -17.107 -15.389 11.439 1.00 39.34 80 PRO A CA 1
ATOM 606 C C . PRO A 1 80 ? -16.316 -16.611 11.942 1.00 39.34 80 PRO A C 1
ATOM 608 O O . PRO A 1 80 ? -16.826 -17.375 12.757 1.00 39.34 80 PRO A O 1
ATOM 611 N N . VAL A 1 81 ? -15.031 -16.733 11.578 1.00 38.16 81 VAL A N 1
ATOM 612 C CA . VAL A 1 81 ? -14.115 -17.758 12.115 1.00 38.16 81 VAL A CA 1
ATOM 613 C C . VAL A 1 81 ? -13.752 -17.507 13.591 1.00 38.16 81 VAL A C 1
ATOM 615 O O . VAL A 1 81 ? -13.599 -18.448 14.367 1.00 38.16 81 VAL A O 1
ATOM 618 N N . ILE A 1 82 ? -13.679 -16.243 14.018 1.00 38.59 82 ILE A N 1
ATOM 619 C CA . ILE A 1 82 ? -13.438 -15.847 15.413 1.00 38.59 82 ILE A CA 1
ATOM 620 C C . ILE A 1 82 ? -14.705 -16.029 16.271 1.00 38.59 82 ILE A C 1
ATOM 622 O O . ILE A 1 82 ? -14.589 -16.331 17.460 1.00 38.59 82 ILE A O 1
ATOM 626 N N . ASN A 1 83 ? -15.912 -15.919 15.701 1.00 38.56 83 ASN A N 1
ATOM 627 C CA . ASN A 1 83 ? -17.161 -16.122 16.452 1.00 38.56 83 ASN A CA 1
ATOM 628 C C . ASN A 1 83 ? -17.368 -17.586 16.878 1.00 38.56 83 ASN A C 1
ATOM 630 O O . ASN A 1 83 ? -17.768 -17.818 18.015 1.00 38.56 83 ASN A O 1
ATOM 634 N N . VAL A 1 84 ? -16.947 -18.569 16.071 1.00 38.69 84 VAL A N 1
ATOM 635 C CA . VAL A 1 84 ? -16.962 -19.998 16.468 1.00 38.69 84 VAL A CA 1
ATOM 636 C C . VAL A 1 84 ? -16.095 -20.262 17.712 1.00 38.69 84 VAL A C 1
ATOM 638 O O . VAL A 1 84 ? -16.401 -21.132 18.530 1.00 38.69 84 VAL A O 1
ATOM 641 N N . ILE A 1 85 ? -15.020 -19.489 17.892 1.00 39.59 85 ILE A N 1
ATOM 642 C CA . ILE A 1 85 ? -14.122 -19.596 19.052 1.00 39.59 85 ILE A CA 1
ATOM 643 C C . ILE A 1 85 ? -14.655 -18.771 20.241 1.00 39.59 85 ILE A C 1
ATOM 645 O O . ILE A 1 85 ? -14.571 -19.225 21.383 1.00 39.59 85 ILE A O 1
ATOM 649 N N . LYS A 1 86 ? -15.256 -17.596 19.994 1.00 39.91 86 LYS A N 1
ATOM 650 C CA . LYS A 1 86 ? -15.825 -16.712 21.033 1.00 39.91 86 LYS A CA 1
ATOM 651 C C . LYS A 1 86 ? -17.126 -17.243 21.648 1.00 39.91 86 LYS A C 1
ATOM 653 O O . LYS A 1 86 ? -17.328 -17.060 22.847 1.00 39.91 86 LYS A O 1
ATOM 658 N N . GLU A 1 87 ? -17.971 -17.940 20.890 1.00 42.03 87 GLU A N 1
ATOM 659 C CA . GLU A 1 87 ? -19.222 -18.529 21.403 1.00 42.03 87 GLU A CA 1
ATOM 660 C C . GLU A 1 87 ? -18.970 -19.608 22.470 1.00 42.03 87 GLU A C 1
ATOM 662 O O . GLU A 1 87 ? -19.769 -19.772 23.389 1.00 42.03 87 GLU A O 1
ATOM 667 N N . ARG A 1 88 ? -17.803 -20.270 22.444 1.00 42.72 88 ARG A N 1
ATOM 668 C CA . ARG A 1 88 ? -17.389 -21.236 23.480 1.00 42.72 88 ARG A CA 1
ATOM 669 C C . ARG A 1 88 ? -16.899 -20.594 24.787 1.00 42.72 88 ARG A C 1
ATOM 671 O O . ARG A 1 88 ? -16.719 -21.311 25.766 1.00 42.72 88 ARG A O 1
ATOM 678 N N . GLN A 1 89 ? -16.686 -19.276 24.833 1.00 41.75 89 GLN A N 1
ATOM 679 C CA . GLN A 1 89 ? -16.182 -18.550 26.015 1.00 41.75 89 GLN A CA 1
ATOM 680 C C . GLN A 1 89 ? -17.089 -17.374 26.442 1.00 41.75 89 GLN A C 1
ATOM 682 O O . GLN A 1 89 ? -16.662 -16.462 27.150 1.00 41.75 89 GLN A O 1
ATOM 687 N N . ALA A 1 90 ? -18.358 -17.378 26.031 1.00 39.03 90 ALA A N 1
ATOM 688 C CA . ALA A 1 90 ? -19.284 -16.255 26.188 1.00 39.03 90 ALA A CA 1
ATOM 689 C C . ALA A 1 90 ? -20.018 -16.187 27.549 1.00 39.03 90 ALA A C 1
ATOM 691 O O . ALA A 1 90 ? -21.212 -15.909 27.583 1.00 39.03 90 ALA A O 1
ATOM 692 N N . ALA A 1 91 ? -19.334 -16.396 28.681 1.00 35.12 91 ALA A N 1
ATOM 693 C CA . ALA A 1 91 ? -19.961 -16.230 30.005 1.00 35.12 91 ALA A CA 1
ATOM 694 C C . ALA A 1 91 ? -19.568 -14.943 30.755 1.00 35.12 91 ALA A C 1
ATOM 696 O O . ALA A 1 91 ? -20.185 -14.644 31.768 1.00 35.12 91 ALA A O 1
ATOM 697 N N . ASN A 1 92 ? -18.580 -14.158 30.300 1.00 39.94 92 ASN A N 1
ATOM 698 C CA . ASN A 1 92 ? -18.137 -12.956 31.033 1.00 39.94 92 ASN A CA 1
ATOM 699 C C . ASN A 1 92 ? -17.504 -11.875 30.138 1.00 39.94 92 ASN A C 1
ATOM 701 O O . ASN A 1 92 ? -16.343 -11.506 30.319 1.00 39.94 92 ASN A O 1
ATOM 705 N N . LEU A 1 93 ? -18.24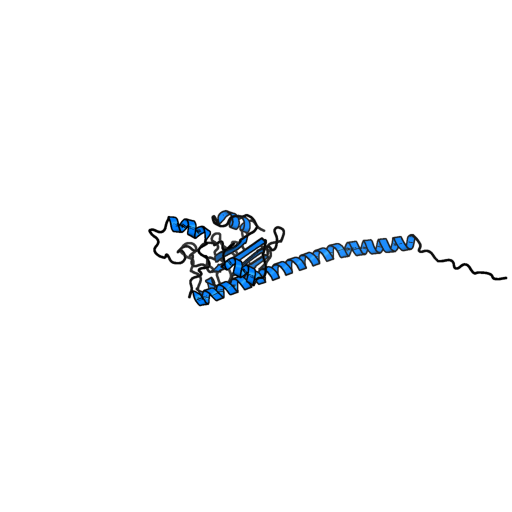8 -11.324 29.174 1.00 34.41 93 LEU A N 1
ATOM 706 C CA . LEU A 1 93 ? -17.787 -10.145 28.431 1.00 34.41 93 LEU A CA 1
ATOM 707 C C . LEU A 1 93 ? -18.873 -9.066 28.368 1.00 34.41 93 LEU A C 1
ATOM 709 O O . LEU A 1 93 ? -19.755 -9.074 27.519 1.00 34.41 93 LEU A O 1
ATOM 713 N N . ASN A 1 94 ? -18.732 -8.099 29.279 1.00 32.19 94 ASN A N 1
ATOM 714 C CA . ASN A 1 94 ? -19.194 -6.719 29.119 1.00 32.19 94 ASN A CA 1
ATOM 715 C C . ASN A 1 94 ? -18.778 -6.234 27.710 1.00 32.19 94 ASN A C 1
ATOM 717 O O . ASN A 1 94 ? -17.642 -6.542 27.325 1.00 32.19 94 ASN A O 1
ATOM 721 N N . PRO A 1 95 ? -19.610 -5.506 26.940 1.00 35.22 95 PRO A N 1
ATOM 722 C CA . PRO A 1 95 ? -19.234 -5.006 25.620 1.00 35.22 95 PRO A CA 1
ATOM 723 C C . PRO A 1 95 ? -18.122 -3.968 25.794 1.00 35.22 95 PRO A C 1
ATOM 725 O O . PRO A 1 95 ? -18.360 -2.777 25.982 1.00 35.22 95 PRO A O 1
ATOM 728 N N . LYS A 1 96 ? -16.878 -4.448 25.835 1.00 34.19 96 LYS A N 1
ATOM 729 C CA . LYS A 1 96 ? -15.695 -3.606 25.907 1.00 34.19 96 LYS A CA 1
ATOM 730 C C . LYS A 1 96 ? -15.628 -2.854 24.587 1.00 34.19 96 LYS A C 1
ATOM 732 O O . LYS A 1 96 ? -15.634 -3.467 23.524 1.00 34.19 96 LYS A O 1
ATOM 737 N N . GLU A 1 97 ? -15.600 -1.534 24.711 1.00 32.19 97 GLU A N 1
ATOM 738 C CA . GLU A 1 97 ? -15.256 -0.569 23.674 1.00 32.19 97 GLU A CA 1
ATOM 739 C C . GLU A 1 97 ? -14.148 -1.079 22.736 1.00 32.19 97 GLU A C 1
ATOM 741 O O . GLU A 1 97 ? -13.310 -1.864 23.201 1.00 32.19 97 GLU A O 1
ATOM 746 N N . PRO A 1 98 ? -14.099 -0.622 21.463 1.00 39.81 98 PRO A N 1
ATOM 747 C CA . PRO A 1 98 ? -13.003 -0.936 20.548 1.00 39.81 98 PRO A CA 1
ATOM 748 C C . PRO A 1 98 ? -11.691 -0.750 21.304 1.00 39.81 98 PRO A C 1
ATOM 750 O O . PRO A 1 98 ? -11.449 0.292 21.913 1.00 39.81 98 PRO A O 1
ATOM 753 N N . THR A 1 99 ? -10.965 -1.856 21.395 1.00 39.91 99 THR A N 1
ATOM 754 C CA . THR A 1 99 ? -10.001 -2.200 22.440 1.00 39.91 99 THR A CA 1
ATOM 755 C C . THR A 1 99 ? -9.128 -1.033 22.899 1.00 39.91 99 THR A C 1
ATOM 757 O O . THR A 1 99 ? -8.613 -0.266 22.095 1.00 39.91 99 THR A O 1
ATOM 760 N N . LYS A 1 100 ? -8.896 -0.928 24.211 1.00 38.94 100 LYS A N 1
ATOM 761 C CA . LYS A 1 100 ? -8.122 0.142 24.871 1.00 38.94 100 LYS A CA 1
ATOM 762 C C . LYS A 1 100 ? -6.658 0.317 24.395 1.00 38.94 100 LYS A C 1
ATOM 764 O O . LYS A 1 100 ? -5.988 1.210 24.898 1.00 38.94 100 LYS A O 1
ATOM 769 N N . ASP A 1 101 ? -6.182 -0.450 23.411 1.00 51.06 101 ASP A N 1
ATOM 770 C CA . ASP A 1 101 ? -4.773 -0.584 23.024 1.00 51.06 101 ASP A CA 1
ATOM 771 C C . ASP A 1 101 ? -4.573 -0.738 21.500 1.00 51.06 101 ASP A C 1
ATOM 773 O O . ASP A 1 101 ? -3.865 -1.640 21.066 1.00 51.06 101 ASP A O 1
ATOM 777 N N . ASN A 1 102 ? -5.209 0.091 20.661 1.00 59.03 102 ASN A N 1
ATOM 778 C CA . ASN A 1 102 ? -5.173 -0.107 19.201 1.00 59.03 102 ASN A CA 1
ATOM 779 C C . ASN A 1 102 ? -3.735 -0.043 18.638 1.00 59.03 102 ASN A C 1
ATOM 781 O O . ASN A 1 102 ? -3.144 1.033 18.497 1.00 59.03 102 ASN A O 1
ATOM 785 N N . GLY A 1 103 ? -3.185 -1.232 18.387 1.00 69.31 103 GLY A N 1
ATOM 786 C CA . GLY A 1 103 ? -2.003 -1.525 17.585 1.00 69.31 103 GLY A CA 1
ATOM 787 C C . GLY A 1 103 ? -2.415 -2.175 16.265 1.00 69.31 103 GLY A C 1
ATOM 788 O O . GLY A 1 103 ? -3.594 -2.425 16.048 1.00 69.31 103 GLY A O 1
ATOM 789 N N . ASP A 1 104 ? -1.454 -2.417 15.378 1.00 77.69 104 ASP A N 1
ATOM 790 C CA . ASP A 1 104 ? -1.650 -2.765 13.961 1.00 77.69 104 ASP A CA 1
ATOM 791 C C . ASP A 1 104 ? -2.645 -3.929 13.727 1.00 77.69 104 ASP A C 1
ATOM 793 O O . ASP A 1 104 ? -2.580 -4.947 14.413 1.00 77.69 104 ASP A O 1
ATOM 797 N N . VAL A 1 105 ? -3.569 -3.771 12.770 1.00 77.50 105 VAL A N 1
ATOM 798 C CA . VAL A 1 105 ? -4.706 -4.680 12.517 1.00 77.50 105 VAL A CA 1
ATOM 799 C C . VAL A 1 105 ? -4.586 -5.324 11.136 1.00 77.50 105 VAL A C 1
ATOM 801 O O . VAL A 1 105 ? -4.250 -4.657 10.158 1.00 77.50 105 VAL A O 1
ATOM 804 N N . ASP A 1 106 ? -4.919 -6.609 11.042 1.00 80.31 106 ASP A N 1
ATOM 805 C CA . ASP A 1 106 ? -5.124 -7.292 9.767 1.00 80.31 106 ASP A CA 1
ATOM 806 C C . ASP A 1 106 ? -6.607 -7.338 9.401 1.00 80.31 106 ASP A C 1
ATOM 808 O O . ASP A 1 106 ? -7.419 -7.926 10.110 1.00 80.31 106 ASP A O 1
ATOM 812 N N . LEU A 1 107 ? -6.943 -6.708 8.281 1.00 79.38 107 LEU A N 1
ATOM 813 C CA . LEU A 1 107 ? -8.266 -6.718 7.670 1.00 79.38 107 LEU A CA 1
ATOM 814 C C . LEU A 1 107 ? -8.374 -7.755 6.553 1.00 79.38 107 LEU A C 1
ATOM 816 O O . LEU A 1 107 ? -9.463 -7.910 6.000 1.00 79.38 107 LEU A O 1
ATOM 820 N N . THR A 1 108 ? -7.298 -8.453 6.187 1.00 80.75 108 THR A N 1
ATOM 821 C CA . THR A 1 108 ? -7.298 -9.370 5.042 1.00 80.75 108 THR A CA 1
ATOM 822 C C . THR A 1 108 ? -8.452 -10.372 5.140 1.00 80.75 108 THR A C 1
ATOM 824 O O . THR A 1 108 ? -8.624 -11.076 6.132 1.00 80.75 108 THR A O 1
ATOM 827 N N . GLY A 1 109 ? -9.289 -10.420 4.099 1.00 80.00 109 GLY A N 1
ATOM 828 C CA . GLY A 1 109 ? -10.451 -11.315 4.025 1.00 80.00 109 GLY A CA 1
ATOM 829 C C . GLY A 1 109 ? -11.736 -10.830 4.719 1.00 80.00 109 GLY A C 1
ATOM 830 O O . GLY A 1 109 ? -12.787 -11.442 4.493 1.00 80.00 109 GLY A O 1
ATOM 831 N N . THR A 1 110 ? -11.697 -9.735 5.485 1.00 79.19 110 THR A N 1
ATOM 832 C CA . THR A 1 110 ?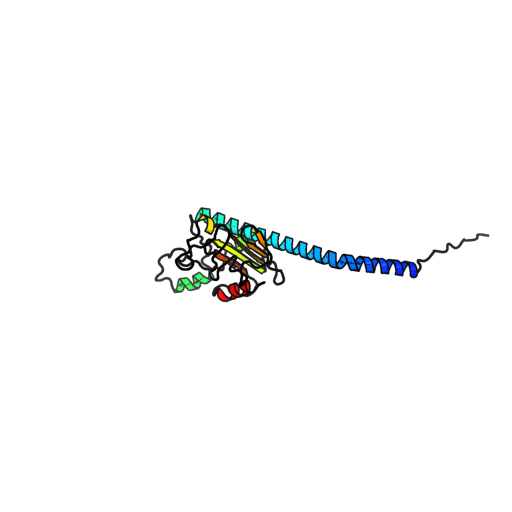 -12.894 -9.083 6.066 1.00 79.19 110 THR A CA 1
ATOM 833 C C . THR A 1 110 ? -13.760 -8.409 4.992 1.00 79.19 110 THR A C 1
ATOM 835 O O . THR A 1 110 ? -13.300 -8.175 3.869 1.00 79.19 110 THR A O 1
ATOM 838 N N . SER A 1 111 ? -15.016 -8.075 5.309 1.00 78.94 111 SER A N 1
ATOM 839 C CA . SER A 1 111 ? -15.899 -7.307 4.418 1.00 78.94 111 SER A CA 1
ATOM 840 C C . SER A 1 111 ? -15.322 -5.930 4.102 1.00 78.94 111 SER A C 1
ATOM 842 O O . SER A 1 111 ? -15.376 -5.520 2.946 1.00 78.94 111 SER A O 1
ATOM 844 N N . TYR A 1 112 ? -14.681 -5.268 5.072 1.00 79.12 112 TYR A N 1
ATOM 845 C CA . TYR A 1 112 ? -14.009 -3.987 4.865 1.00 79.12 112 TYR A CA 1
ATOM 846 C C . TYR A 1 112 ? -12.869 -4.100 3.858 1.00 79.12 112 TYR A C 1
ATOM 848 O O . TYR A 1 112 ? -12.820 -3.325 2.905 1.00 79.12 112 TYR A O 1
ATOM 856 N N . ALA A 1 113 ? -11.989 -5.098 4.001 1.00 84.12 113 ALA A N 1
ATOM 857 C CA . ALA A 1 113 ? -10.927 -5.311 3.022 1.00 84.12 113 ALA A CA 1
ATOM 858 C C . ALA A 1 113 ? -11.486 -5.651 1.639 1.00 84.12 113 ALA A C 1
ATOM 860 O O . ALA A 1 113 ? -11.090 -5.036 0.654 1.00 84.12 113 ALA A O 1
ATOM 861 N N . LYS A 1 114 ? -12.462 -6.564 1.558 1.00 87.75 114 LYS A N 1
ATOM 862 C CA . LYS A 1 114 ? -13.130 -6.897 0.289 1.00 87.75 114 LYS A CA 1
ATOM 863 C C . LYS A 1 114 ? -13.771 -5.671 -0.352 1.00 87.75 114 LYS A C 1
ATOM 865 O O . LYS A 1 114 ? -13.679 -5.509 -1.563 1.00 87.75 114 LYS A O 1
ATOM 870 N N . ARG A 1 115 ? -14.382 -4.794 0.446 1.00 87.75 115 ARG A N 1
ATOM 871 C CA . ARG A 1 115 ? -14.992 -3.552 -0.029 1.00 87.75 115 ARG A CA 1
ATOM 872 C C . ARG A 1 115 ? -13.948 -2.587 -0.574 1.00 87.75 115 ARG A C 1
ATOM 874 O O . ARG A 1 115 ? -14.171 -2.027 -1.640 1.00 87.75 115 ARG A O 1
ATOM 881 N N . ILE A 1 116 ? -12.819 -2.424 0.115 1.00 91.69 116 ILE A N 1
ATOM 882 C CA . ILE A 1 116 ? -11.702 -1.594 -0.358 1.00 91.69 116 ILE A CA 1
ATOM 883 C C . ILE A 1 116 ? -11.164 -2.130 -1.688 1.00 91.69 116 ILE A C 1
ATOM 885 O O . ILE A 1 116 ? -11.042 -1.366 -2.641 1.00 91.69 116 ILE A O 1
ATOM 889 N N . LEU A 1 117 ? -10.895 -3.435 -1.773 1.00 94.25 117 LEU A N 1
ATOM 890 C CA . LEU A 1 117 ? -10.383 -4.072 -2.990 1.00 94.25 117 LEU A CA 1
ATOM 891 C C . LEU A 1 117 ? -11.381 -3.982 -4.153 1.00 94.25 117 LEU A C 1
ATOM 893 O O . LEU A 1 117 ? -10.992 -3.679 -5.275 1.00 94.25 117 LEU A O 1
ATOM 897 N N . GLN A 1 118 ? -12.678 -4.152 -3.877 1.00 94.94 118 GLN A N 1
ATOM 898 C CA . GLN A 1 118 ? -13.738 -3.998 -4.874 1.00 94.94 118 GLN A CA 1
ATOM 899 C C . GLN A 1 118 ? -13.876 -2.551 -5.362 1.00 94.94 118 GLN A C 1
ATOM 901 O O . GLN A 1 118 ? -14.080 -2.326 -6.548 1.00 94.94 118 GLN A O 1
ATOM 906 N N . LEU A 1 119 ? -13.795 -1.567 -4.461 1.00 95.50 119 LEU A N 1
ATOM 907 C CA . LEU A 1 119 ? -13.850 -0.149 -4.829 1.00 95.50 119 LEU A CA 1
ATOM 908 C C . LEU A 1 119 ? -12.623 0.284 -5.635 1.00 95.50 119 LEU A C 1
ATOM 910 O O . LEU A 1 119 ? -12.742 1.147 -6.499 1.00 95.50 119 LEU A O 1
ATOM 914 N N . ALA A 1 120 ? -11.462 -0.299 -5.336 1.00 96.56 120 ALA A N 1
ATOM 915 C CA . ALA A 1 120 ? -10.237 -0.075 -6.090 1.00 96.56 120 ALA A CA 1
ATOM 916 C C . ALA A 1 120 ? -10.216 -0.823 -7.434 1.00 96.56 120 ALA A C 1
ATOM 918 O O . ALA A 1 120 ? -9.439 -0.438 -8.300 1.00 96.56 120 ALA A O 1
ATOM 919 N N . ASP A 1 121 ? -11.049 -1.859 -7.590 1.00 96.94 121 ASP A N 1
ATOM 920 C CA . ASP A 1 121 ? -11.041 -2.817 -8.706 1.00 96.94 121 ASP A CA 1
ATOM 921 C C . ASP A 1 121 ? -9.674 -3.504 -8.899 1.00 96.94 121 ASP A C 1
ATOM 923 O O . ASP A 1 121 ? -9.157 -3.641 -10.006 1.00 96.94 121 ASP A O 1
ATOM 927 N N . LEU A 1 122 ? -9.044 -3.895 -7.783 1.00 95.38 122 LEU A N 1
ATOM 928 C CA . LEU A 1 122 ? -7.679 -4.434 -7.745 1.00 95.38 122 LEU A CA 1
ATOM 929 C C . LEU A 1 122 ? -7.536 -5.551 -6.702 1.00 95.38 122 LEU A C 1
ATOM 931 O O . LEU A 1 122 ? -8.209 -5.551 -5.671 1.00 95.38 122 LEU A O 1
ATOM 935 N N . ASP A 1 123 ? -6.598 -6.473 -6.935 1.00 94.31 123 ASP A N 1
ATOM 936 C CA . ASP A 1 123 ? -6.244 -7.560 -6.006 1.00 94.31 123 ASP A CA 1
ATOM 937 C C . ASP A 1 123 ? -4.710 -7.684 -5.836 1.00 94.31 123 ASP A C 1
ATOM 939 O O . ASP A 1 123 ? -4.084 -8.638 -6.327 1.00 94.31 123 ASP A O 1
ATOM 943 N N . PRO A 1 124 ? -4.082 -6.691 -5.178 1.00 95.94 124 PRO A N 1
ATOM 944 C CA . PRO A 1 124 ? -2.634 -6.559 -5.113 1.00 95.94 124 PRO A CA 1
ATOM 945 C C . PRO A 1 124 ? -1.972 -7.670 -4.300 1.00 95.94 124 PRO A C 1
ATOM 947 O O . PRO A 1 124 ? -2.562 -8.265 -3.393 1.00 95.94 124 PRO A O 1
ATOM 950 N N . TYR A 1 125 ? -0.694 -7.914 -4.586 1.00 94.69 125 TYR A N 1
ATOM 951 C CA . TYR A 1 125 ? 0.126 -8.836 -3.806 1.00 94.69 125 TYR A CA 1
ATOM 952 C C . TYR A 1 125 ? 0.242 -8.408 -2.345 1.00 94.69 125 TYR A C 1
ATOM 954 O O . TYR A 1 125 ? 0.142 -9.241 -1.439 1.00 94.69 125 TYR A O 1
ATOM 962 N N . CYS A 1 126 ? 0.403 -7.108 -2.098 1.00 93.56 126 CYS A N 1
ATOM 963 C CA . CYS A 1 126 ? 0.282 -6.568 -0.757 1.00 93.56 126 CYS A CA 1
ATOM 964 C C . CYS A 1 126 ? -0.242 -5.135 -0.781 1.00 93.56 126 CYS A C 1
ATOM 966 O O . CYS A 1 126 ? 0.233 -4.301 -1.549 1.00 93.56 126 CYS A O 1
ATOM 968 N N . PHE A 1 127 ? -1.205 -4.851 0.091 1.00 95.50 127 PHE A N 1
ATOM 969 C CA . PHE A 1 127 ? -1.700 -3.501 0.306 1.00 95.50 127 PHE A CA 1
ATOM 970 C C . PHE A 1 127 ? -1.957 -3.260 1.789 1.00 95.50 127 PHE A C 1
ATOM 972 O O . PHE A 1 127 ? -2.634 -4.047 2.459 1.00 95.50 127 PHE A O 1
ATOM 979 N N . MET A 1 128 ? -1.420 -2.151 2.289 1.00 92.62 128 MET A N 1
ATOM 980 C CA . MET A 1 128 ? -1.663 -1.664 3.640 1.00 92.62 128 MET A CA 1
ATOM 981 C C . MET A 1 128 ? -1.815 -0.146 3.626 1.00 92.62 128 MET A C 1
ATOM 983 O O . MET A 1 128 ? -1.219 0.548 2.800 1.00 92.62 128 MET A O 1
ATOM 987 N N . PHE A 1 129 ? -2.535 0.378 4.608 1.00 92.94 129 PHE A N 1
ATOM 988 C CA . PHE A 1 129 ? -2.607 1.812 4.861 1.00 92.94 129 PHE A CA 1
ATOM 989 C C . PHE A 1 129 ? -2.490 2.104 6.357 1.00 92.94 129 PHE A C 1
ATOM 991 O O . PHE A 1 129 ? -2.597 1.200 7.187 1.00 92.94 129 PHE A O 1
ATOM 998 N N . ALA A 1 130 ? -2.242 3.362 6.718 1.00 89.62 130 ALA A N 1
ATOM 999 C CA . ALA A 1 130 ? -2.203 3.777 8.115 1.00 89.62 130 ALA A CA 1
ATOM 1000 C C . ALA A 1 130 ? -2.863 5.134 8.353 1.00 89.62 130 ALA A C 1
ATOM 1002 O O . ALA A 1 130 ? -2.789 6.042 7.519 1.00 89.62 130 ALA A O 1
ATOM 1003 N N . VAL A 1 131 ? -3.446 5.259 9.541 1.00 87.44 131 VAL A N 1
ATOM 1004 C CA . VAL A 1 131 ? -4.174 6.438 10.027 1.00 87.44 131 VAL A CA 1
ATOM 1005 C C . VAL A 1 131 ? -3.716 6.804 11.443 1.00 87.44 131 VAL A C 1
ATOM 1007 O O . VAL A 1 131 ? -2.933 6.077 12.065 1.00 87.44 131 VAL A O 1
ATOM 1010 N N . GLY A 1 132 ? -4.191 7.926 11.983 1.00 83.62 132 GLY A N 1
ATOM 1011 C CA . GLY A 1 132 ? -3.919 8.318 13.366 1.00 83.62 132 GLY A CA 1
ATOM 1012 C C . GLY A 1 132 ? -4.474 7.319 14.392 1.00 83.62 132 GLY A C 1
ATOM 1013 O O . GLY A 1 132 ? -5.593 6.834 14.261 1.00 83.62 132 GLY A O 1
ATOM 1014 N N . SER A 1 133 ? -3.707 7.018 15.445 1.00 79.44 133 SER A N 1
ATOM 1015 C CA . SER A 1 133 ? -4.124 6.075 16.496 1.00 79.44 133 SER A CA 1
ATOM 1016 C C . SER A 1 133 ? -4.598 6.752 17.789 1.00 79.44 133 SER A C 1
ATOM 1018 O O . SER A 1 133 ? -4.201 7.869 18.138 1.00 79.44 133 SER A O 1
ATOM 1020 N N . ASN A 1 134 ? -5.384 6.003 18.566 1.00 72.31 134 ASN A N 1
ATOM 1021 C CA . ASN A 1 134 ? -5.710 6.317 19.960 1.00 72.31 134 ASN A CA 1
ATOM 1022 C C . ASN A 1 134 ? -4.625 5.850 20.944 1.00 72.31 134 ASN A C 1
ATOM 1024 O O . ASN A 1 134 ? -4.857 5.886 22.146 1.00 72.31 134 ASN A O 1
ATOM 1028 N N . HIS A 1 135 ? -3.459 5.385 20.490 1.00 74.00 135 HIS A N 1
ATOM 1029 C CA . HIS A 1 135 ? -2.421 4.882 21.386 1.00 74.00 135 HIS A CA 1
ATOM 1030 C C . HIS A 1 135 ? -1.383 5.971 21.691 1.00 74.00 135 HIS A C 1
ATOM 1032 O O . HIS A 1 135 ? -0.823 6.592 20.784 1.00 74.00 135 HIS A O 1
ATOM 1038 N N . LYS A 1 136 ? -1.082 6.193 22.979 1.00 69.81 136 LYS A N 1
ATOM 1039 C CA . LYS A 1 136 ? 0.019 7.081 23.386 1.00 69.81 136 LYS A CA 1
ATOM 1040 C C . LYS A 1 136 ? 1.346 6.396 23.104 1.00 69.81 136 LYS A C 1
ATOM 1042 O O . LYS A 1 136 ? 1.572 5.278 23.551 1.00 69.81 136 LYS A O 1
ATOM 1047 N N . SER A 1 137 ? 2.293 7.090 22.486 1.00 68.19 137 SER A N 1
ATOM 1048 C CA . SER A 1 137 ? 3.683 6.646 22.588 1.00 68.19 137 SER A CA 1
ATOM 1049 C C . SER A 1 137 ? 4.268 7.064 23.937 1.00 68.19 137 SER A C 1
ATOM 1051 O O . SER A 1 137 ? 4.442 8.244 24.208 1.00 68.19 137 SER A O 1
ATOM 1053 N N . ASN A 1 138 ? 4.604 6.090 24.780 1.00 64.12 138 ASN A N 1
ATOM 1054 C CA . ASN A 1 138 ? 5.450 6.255 25.968 1.00 64.12 138 ASN A CA 1
ATOM 1055 C C . ASN A 1 138 ? 5.168 7.490 26.835 1.00 64.12 138 ASN A C 1
ATOM 1057 O O . ASN A 1 138 ? 6.039 8.343 27.004 1.00 64.12 138 ASN A O 1
ATOM 1061 N N . GLY A 1 139 ? 3.942 7.588 27.350 1.00 61.38 139 GLY A N 1
ATOM 1062 C CA . GLY A 1 139 ? 3.537 8.546 28.387 1.00 61.38 139 GLY A CA 1
ATOM 1063 C C . GLY A 1 139 ? 3.436 10.019 27.964 1.00 61.38 139 GLY A C 1
ATOM 1064 O O . GLY A 1 139 ? 2.520 10.696 28.420 1.00 61.38 139 GLY A O 1
ATOM 1065 N N . ASN A 1 140 ? 4.295 10.486 27.054 1.00 64.94 140 ASN A N 1
ATOM 1066 C CA . ASN A 1 140 ? 4.495 11.906 26.732 1.00 64.94 140 ASN A CA 1
ATOM 1067 C C . ASN A 1 140 ? 3.958 12.320 25.353 1.00 64.94 140 ASN A C 1
ATOM 1069 O O . ASN A 1 140 ? 4.116 13.467 24.947 1.00 64.94 140 ASN A O 1
ATOM 1073 N N . VAL A 1 141 ? 3.362 11.392 24.606 1.00 68.62 141 VAL A N 1
ATOM 1074 C CA . VAL A 1 141 ? 2.914 11.621 23.228 1.00 68.62 141 VAL A CA 1
ATOM 1075 C C . VAL A 1 141 ? 1.385 11.685 23.187 1.00 68.62 141 VAL A C 1
ATOM 1077 O O . VAL A 1 141 ? 0.708 10.806 23.726 1.00 68.62 141 VAL A O 1
ATOM 1080 N N . SER A 1 142 ? 0.847 12.739 22.570 1.00 71.81 142 SER A N 1
ATOM 1081 C CA . SER A 1 142 ? -0.592 13.028 22.497 1.00 71.81 142 SER A CA 1
ATOM 1082 C C . SER A 1 142 ? -1.343 12.100 21.534 1.00 71.81 142 SER A C 1
ATOM 1084 O O . SER A 1 142 ? -0.781 11.608 20.557 1.00 71.81 142 SER A O 1
ATOM 1086 N N . TYR A 1 143 ? -2.642 11.904 21.778 1.00 76.88 143 TYR A N 1
ATOM 1087 C CA . TYR A 1 143 ? -3.539 11.136 20.906 1.00 76.88 143 TYR A CA 1
ATOM 1088 C C . TYR A 1 143 ? -3.776 11.813 19.548 1.00 76.88 143 TYR A C 1
ATOM 1090 O O . TYR A 1 143 ? -3.652 13.037 19.420 1.00 76.88 143 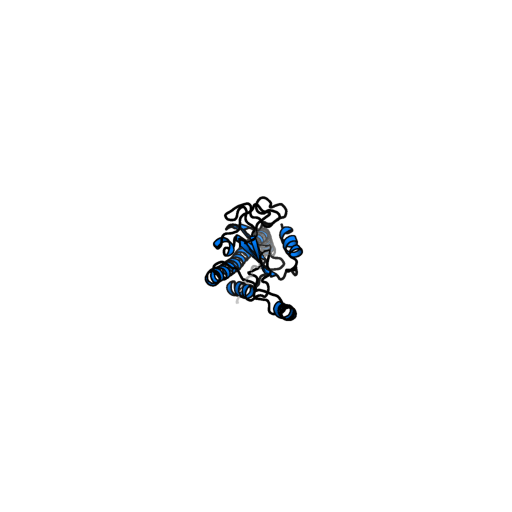TYR A O 1
ATOM 1098 N N . ALA A 1 144 ? -4.151 11.023 18.542 1.00 80.69 144 ALA A N 1
ATOM 1099 C CA . ALA A 1 144 ? -4.686 11.536 17.286 1.00 80.69 144 ALA A CA 1
ATOM 1100 C C . ALA A 1 144 ? -6.084 12.146 17.484 1.00 80.69 144 ALA A C 1
ATOM 1102 O O . ALA A 1 144 ? -6.873 11.661 18.304 1.00 80.69 144 ALA A O 1
ATOM 1103 N N . THR A 1 145 ? -6.377 13.228 16.758 1.00 79.69 145 THR A N 1
ATOM 1104 C CA . THR A 1 145 ? -7.724 13.818 16.728 1.00 79.69 145 THR A CA 1
ATOM 1105 C C . THR A 1 145 ? -8.707 12.847 16.077 1.00 79.69 145 THR A C 1
ATOM 1107 O O . THR A 1 145 ? -8.299 11.863 15.467 1.00 79.69 145 THR A O 1
ATOM 1110 N N . GLU A 1 146 ? -10.014 13.079 16.201 1.00 74.50 146 GLU A N 1
ATOM 1111 C CA . GLU A 1 146 ? -10.992 12.238 15.500 1.00 74.50 146 GLU A CA 1
ATOM 1112 C C . GLU A 1 146 ? -10.761 12.245 13.991 1.00 74.50 146 GLU A C 1
ATOM 1114 O O . GLU A 1 146 ? -10.679 11.175 13.407 1.00 74.50 146 GLU A O 1
ATOM 1119 N N . HIS A 1 147 ? -10.540 13.413 13.386 1.00 79.38 147 HIS A N 1
ATOM 1120 C CA . HIS A 1 147 ? -10.240 13.538 11.959 1.00 79.38 147 HIS A CA 1
ATOM 1121 C C . HIS A 1 147 ? -9.000 12.732 11.538 1.00 79.38 147 HIS A C 1
ATOM 1123 O O . HIS A 1 147 ? -9.019 12.029 10.525 1.00 79.38 147 HIS A O 1
ATOM 1129 N N . ASP A 1 148 ? -7.935 12.779 12.343 1.00 83.31 148 ASP A N 1
ATOM 1130 C CA . ASP A 1 148 ? -6.686 12.061 12.067 1.00 83.31 148 ASP A CA 1
ATOM 1131 C C . ASP A 1 148 ? -6.894 10.541 11.983 1.00 83.31 148 ASP A C 1
ATOM 1133 O O . ASP A 1 148 ? -6.171 9.850 11.267 1.00 83.31 148 ASP A O 1
ATOM 1137 N N . LYS A 1 149 ? -7.873 10.001 12.715 1.00 79.50 149 LYS A N 1
ATOM 1138 C CA . LYS A 1 149 ? -8.164 8.561 12.715 1.00 79.50 149 LYS A CA 1
ATOM 1139 C C . LYS A 1 149 ? -8.770 8.117 11.386 1.00 79.50 149 LYS A C 1
ATOM 1141 O O . LYS A 1 149 ? -8.539 6.994 10.969 1.00 79.50 149 LYS A O 1
ATOM 1146 N N . TYR A 1 150 ? -9.497 8.989 10.695 1.00 82.31 150 TYR A N 1
ATOM 1147 C CA . TYR A 1 150 ? -10.167 8.660 9.431 1.00 82.31 150 TYR A CA 1
ATOM 1148 C C . TYR A 1 150 ? -9.425 9.181 8.202 1.00 82.31 150 TYR A C 1
ATOM 1150 O O . TYR A 1 150 ? -9.962 9.125 7.102 1.00 82.31 150 TYR A O 1
ATOM 1158 N N . THR A 1 151 ? -8.203 9.686 8.373 1.00 86.00 151 THR A N 1
ATOM 1159 C CA . THR A 1 151 ? -7.373 10.199 7.280 1.00 86.00 151 THR A CA 1
ATOM 1160 C C . THR A 1 151 ? -6.204 9.256 7.032 1.00 86.00 151 THR A C 1
ATOM 1162 O O . THR A 1 151 ? -5.487 8.890 7.966 1.00 86.00 151 THR A O 1
ATOM 1165 N N . VAL A 1 152 ? -5.986 8.870 5.774 1.00 91.56 152 VAL A N 1
ATOM 1166 C CA . VAL A 1 152 ? -4.843 8.035 5.383 1.00 91.56 152 VAL A CA 1
ATOM 1167 C C . VAL A 1 152 ? -3.576 8.887 5.274 1.00 91.56 152 VAL A C 1
ATOM 1169 O O . VAL A 1 152 ? -3.476 9.776 4.431 1.00 91.56 152 VAL A O 1
ATOM 1172 N N . TYR A 1 153 ? -2.575 8.580 6.101 1.00 91.56 153 TYR A N 1
ATOM 1173 C CA . TYR A 1 153 ? -1.274 9.274 6.117 1.00 91.56 153 TYR A CA 1
ATOM 1174 C C . TYR A 1 153 ? -0.123 8.432 5.577 1.00 91.56 153 TYR A C 1
ATOM 1176 O O . TYR A 1 153 ? 0.946 8.969 5.279 1.00 91.56 153 TYR A O 1
ATOM 1184 N N . TYR A 1 154 ? -0.330 7.120 5.478 1.00 93.19 154 TYR A N 1
ATOM 1185 C CA . TYR A 1 154 ? 0.643 6.182 4.946 1.00 93.19 154 TYR A CA 1
ATOM 1186 C C . TYR A 1 154 ? -0.050 5.134 4.083 1.00 93.19 154 TYR A C 1
ATOM 1188 O O . TYR A 1 154 ? -1.133 4.665 4.434 1.00 93.19 154 TYR A O 1
ATOM 1196 N N . GLY A 1 155 ? 0.606 4.732 3.002 1.00 95.00 155 GLY A N 1
ATOM 1197 C CA . GLY A 1 155 ? 0.221 3.591 2.184 1.00 95.00 155 GLY A CA 1
ATOM 1198 C C . GLY A 1 155 ? 1.443 2.782 1.775 1.00 95.00 155 GLY A C 1
ATOM 1199 O O . GLY A 1 155 ? 2.524 3.337 1.585 1.00 95.00 155 GLY A O 1
ATOM 1200 N N . PHE A 1 156 ? 1.255 1.478 1.637 1.00 95.62 156 PHE A N 1
ATOM 1201 C CA . PHE A 1 156 ? 2.209 0.555 1.037 1.00 95.62 156 PHE A CA 1
ATOM 1202 C C . PHE A 1 156 ? 1.476 -0.295 0.018 1.00 95.62 156 PHE A C 1
ATOM 1204 O O . PHE A 1 156 ? 0.406 -0.829 0.323 1.00 95.62 156 PHE A O 1
ATOM 1211 N N . TYR A 1 157 ? 2.068 -0.437 -1.159 1.00 97.12 157 TYR A N 1
ATOM 1212 C CA . TYR A 1 157 ? 1.484 -1.175 -2.263 1.00 97.12 157 TYR A CA 1
ATOM 1213 C C . TYR A 1 157 ? 2.544 -1.981 -3.010 1.00 97.12 157 TYR A C 1
ATOM 1215 O O . TYR A 1 157 ? 3.620 -1.472 -3.326 1.00 97.12 157 TYR A O 1
ATOM 1223 N N . MET A 1 158 ? 2.201 -3.226 -3.327 1.00 96.00 158 MET A N 1
ATOM 1224 C CA . MET A 1 158 ? 2.912 -4.086 -4.267 1.00 96.00 158 MET A CA 1
ATOM 1225 C C . MET A 1 158 ? 1.886 -4.767 -5.171 1.00 96.00 158 MET A C 1
ATOM 1227 O O . MET A 1 158 ? 1.052 -5.531 -4.677 1.00 96.00 158 MET A O 1
ATOM 1231 N N . ALA A 1 159 ? 1.963 -4.523 -6.482 1.00 95.62 159 ALA A N 1
ATOM 1232 C CA . ALA A 1 159 ? 1.057 -5.139 -7.452 1.00 95.62 159 ALA A CA 1
ATOM 1233 C C . ALA A 1 159 ? 1.264 -6.661 -7.523 1.00 95.62 159 ALA A C 1
ATOM 1235 O O . ALA A 1 159 ? 0.316 -7.434 -7.389 1.00 95.62 159 ALA A O 1
ATOM 1236 N N . THR A 1 160 ? 2.519 -7.099 -7.659 1.00 94.38 160 THR A N 1
ATOM 1237 C CA . THR A 1 160 ? 2.916 -8.512 -7.768 1.00 94.38 160 THR A CA 1
ATOM 1238 C C . THR A 1 160 ? 4.034 -8.863 -6.780 1.00 94.38 160 THR A C 1
ATOM 1240 O O . THR A 1 160 ? 4.524 -7.994 -6.059 1.00 94.38 160 THR A O 1
ATOM 1243 N N . ALA A 1 1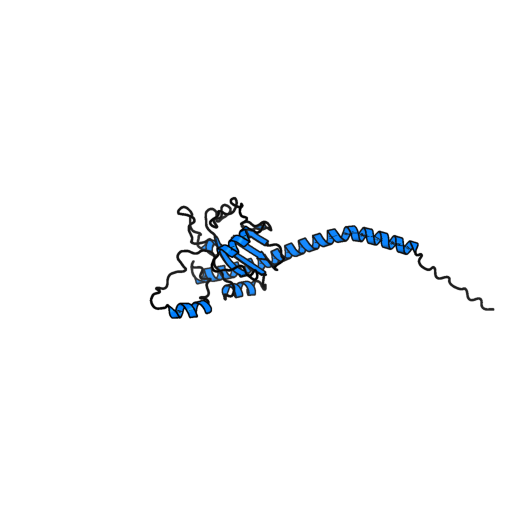61 ? 4.445 -10.135 -6.736 1.00 91.31 161 ALA A N 1
ATOM 1244 C CA . ALA A 1 161 ? 5.542 -10.591 -5.879 1.00 91.31 161 ALA A CA 1
ATOM 1245 C C . ALA A 1 161 ? 6.899 -9.959 -6.231 1.00 91.31 161 ALA A C 1
ATOM 1247 O O . ALA A 1 161 ? 7.710 -9.744 -5.332 1.00 91.31 161 ALA A O 1
ATOM 1248 N N . ASP A 1 162 ? 7.102 -9.633 -7.509 1.00 90.50 162 ASP A N 1
ATOM 1249 C CA . ASP A 1 162 ? 8.352 -9.084 -8.044 1.00 90.50 162 ASP A CA 1
ATOM 1250 C C . ASP A 1 162 ? 8.287 -7.561 -8.258 1.00 90.50 162 ASP A C 1
ATOM 1252 O O . ASP A 1 162 ? 9.273 -6.942 -8.655 1.00 90.50 162 ASP A O 1
ATOM 1256 N N . SER A 1 163 ? 7.125 -6.940 -8.019 1.00 91.12 163 SER A N 1
ATOM 1257 C CA . SER A 1 163 ? 6.956 -5.491 -8.144 1.00 91.12 163 SER A CA 1
ATOM 1258 C C . SER A 1 163 ? 7.744 -4.759 -7.063 1.00 91.12 163 SER A C 1
ATOM 1260 O O . SER A 1 163 ? 7.660 -5.099 -5.883 1.00 91.12 163 SER A O 1
ATOM 1262 N N . GLU A 1 164 ? 8.441 -3.689 -7.441 1.00 91.25 164 GLU A N 1
ATOM 1263 C CA . GLU A 1 164 ? 9.049 -2.791 -6.464 1.00 91.25 164 GLU A CA 1
ATOM 1264 C C . GLU A 1 164 ? 7.970 -2.084 -5.632 1.00 91.25 164 GLU A C 1
ATOM 1266 O O . GLU A 1 164 ? 7.050 -1.484 -6.206 1.00 91.25 164 GLU A O 1
ATOM 1271 N N . PRO A 1 165 ? 8.089 -2.083 -4.294 1.00 93.44 165 PRO A N 1
ATOM 1272 C CA . PRO A 1 165 ? 7.085 -1.486 -3.435 1.00 93.44 165 PRO A CA 1
ATOM 1273 C C . PRO A 1 165 ? 6.969 0.015 -3.679 1.00 93.44 165 PRO A C 1
ATOM 1275 O O . PRO A 1 165 ? 7.956 0.723 -3.879 1.00 93.44 165 PRO A O 1
ATOM 1278 N N . VAL A 1 166 ? 5.737 0.504 -3.622 1.00 95.88 166 VAL A N 1
ATOM 1279 C CA . VAL A 1 166 ? 5.427 1.928 -3.658 1.00 95.88 166 VAL A CA 1
ATOM 1280 C C . VAL A 1 166 ? 4.871 2.336 -2.304 1.00 95.88 166 VAL A C 1
ATOM 1282 O O . VAL A 1 166 ? 3.984 1.682 -1.748 1.00 95.88 166 VAL A O 1
ATOM 1285 N N . TYR A 1 167 ? 5.370 3.455 -1.793 1.00 95.38 167 TYR A N 1
ATOM 1286 C CA . TYR A 1 167 ? 4.945 4.033 -0.534 1.00 95.38 167 TYR A CA 1
ATOM 1287 C C . TYR A 1 167 ? 4.276 5.381 -0.772 1.00 95.38 167 TYR A C 1
ATOM 1289 O O . TYR A 1 167 ? 4.735 6.200 -1.569 1.00 95.38 167 TYR A O 1
ATOM 1297 N N . TYR A 1 168 ? 3.212 5.626 -0.025 1.00 95.25 168 TYR A N 1
ATOM 1298 C CA . TYR A 1 168 ? 2.608 6.941 0.112 1.00 95.25 168 TYR A CA 1
ATOM 1299 C C . TYR A 1 168 ? 2.879 7.448 1.519 1.00 95.25 168 TYR A C 1
ATOM 1301 O O . TYR A 1 168 ? 2.669 6.717 2.489 1.00 95.25 168 TYR A O 1
ATOM 1309 N N . TYR A 1 169 ? 3.340 8.686 1.644 1.00 90.50 169 TYR A N 1
ATOM 1310 C CA . TYR A 1 169 ? 3.569 9.313 2.936 1.00 90.50 169 TYR A CA 1
ATOM 1311 C C . TYR A 1 169 ? 3.448 10.832 2.830 1.00 90.50 169 TYR A C 1
ATOM 1313 O O . TYR A 1 169 ? 4.070 11.451 1.974 1.00 90.50 169 TYR A O 1
ATOM 1321 N N . ASN A 1 170 ? 2.662 11.441 3.723 1.00 79.00 170 ASN A N 1
ATOM 1322 C CA . ASN A 1 170 ? 2.541 12.901 3.847 1.00 79.00 170 ASN A CA 1
ATOM 1323 C C . ASN A 1 170 ? 2.215 13.641 2.524 1.00 79.00 170 ASN A C 1
ATOM 1325 O O . ASN A 1 170 ? 2.728 14.727 2.277 1.00 79.00 170 ASN A O 1
ATOM 1329 N N . GLY A 1 171 ? 1.364 13.058 1.672 1.00 84.88 171 GLY A N 1
ATOM 1330 C CA . GLY A 1 171 ? 0.980 13.655 0.384 1.00 84.88 171 GLY A CA 1
ATOM 1331 C C . GLY A 1 171 ? 1.903 13.309 -0.786 1.00 84.88 171 GLY A C 1
ATOM 1332 O O . GLY A 1 171 ? 1.580 13.633 -1.928 1.00 84.88 171 GLY A O 1
ATOM 1333 N N . GLU A 1 172 ? 3.008 12.611 -0.531 1.00 90.75 172 GLU A N 1
ATOM 1334 C CA . GLU A 1 172 ? 4.021 12.286 -1.530 1.00 90.75 172 GLU A CA 1
ATOM 1335 C C . GLU A 1 172 ? 4.110 10.778 -1.781 1.00 90.75 172 GLU A C 1
ATOM 1337 O O . GLU A 1 172 ? 3.828 9.950 -0.912 1.00 90.75 172 GLU A O 1
ATOM 1342 N N . TRP A 1 173 ? 4.505 10.431 -3.005 1.00 93.94 173 TRP A N 1
ATOM 1343 C CA . TRP A 1 173 ? 4.755 9.062 -3.442 1.00 93.94 173 TRP A CA 1
ATOM 1344 C C . TRP A 1 173 ? 6.259 8.831 -3.517 1.00 93.94 173 TRP A C 1
ATOM 1346 O O . TRP A 1 173 ? 6.983 9.659 -4.066 1.00 93.94 173 TRP A O 1
ATOM 1356 N N . THR A 1 174 ? 6.729 7.713 -2.973 1.00 92.56 174 THR A N 1
ATOM 1357 C CA . THR A 1 174 ? 8.152 7.369 -2.938 1.00 92.56 174 THR A CA 1
ATOM 1358 C C . THR A 1 174 ? 8.359 5.866 -3.088 1.00 92.56 174 THR A C 1
ATOM 1360 O O . THR A 1 174 ? 7.523 5.066 -2.670 1.00 92.56 174 THR A O 1
ATOM 1363 N N . LYS A 1 175 ? 9.489 5.481 -3.683 1.00 91.50 175 LYS A N 1
ATOM 1364 C CA . LYS A 1 175 ? 9.986 4.098 -3.719 1.00 91.50 175 LYS A CA 1
ATOM 1365 C C . LYS A 1 175 ? 10.872 3.770 -2.515 1.00 91.50 175 LYS A C 1
ATOM 1367 O O . LYS A 1 175 ? 11.023 2.608 -2.170 1.00 91.50 175 LYS A O 1
ATOM 1372 N N . ALA A 1 176 ? 11.413 4.788 -1.843 1.00 89.94 176 ALA A N 1
ATOM 1373 C CA . ALA A 1 176 ? 12.222 4.599 -0.647 1.00 89.94 176 ALA A CA 1
ATOM 1374 C C . ALA A 1 176 ? 11.318 4.348 0.556 1.00 89.94 176 ALA A C 1
ATOM 1376 O O . ALA A 1 176 ? 10.459 5.179 0.865 1.00 89.94 176 ALA A O 1
ATOM 1377 N N . ASN A 1 177 ? 11.538 3.236 1.252 1.00 89.88 177 ASN A N 1
ATOM 1378 C CA . ASN A 1 177 ? 10.723 2.849 2.392 1.00 89.88 177 ASN A CA 1
ATOM 1379 C C . ASN A 1 177 ? 10.792 3.895 3.520 1.00 89.88 177 ASN A C 1
ATOM 1381 O O . ASN A 1 177 ? 11.807 3.981 4.222 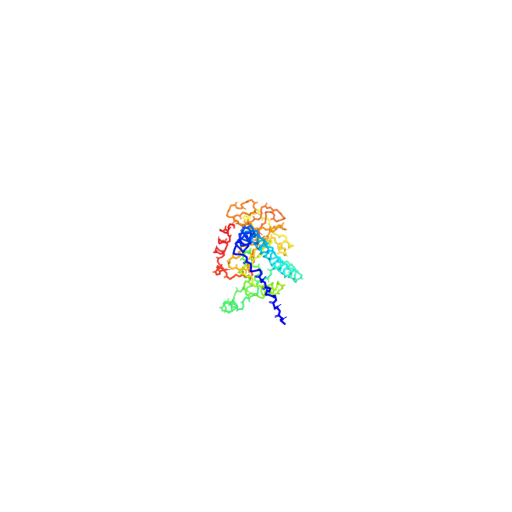1.00 89.88 177 ASN A O 1
ATOM 1385 N N . PRO A 1 178 ? 9.698 4.626 3.812 1.00 87.81 178 PRO A N 1
ATOM 1386 C CA . PRO A 1 178 ? 9.693 5.617 4.883 1.00 87.81 178 PRO A CA 1
ATOM 1387 C C . PRO A 1 178 ? 9.968 4.993 6.255 1.00 87.81 178 PRO A C 1
ATOM 1389 O O . PRO A 1 178 ? 10.350 5.695 7.185 1.00 87.81 178 PRO A O 1
ATOM 1392 N N . ARG A 1 179 ? 9.782 3.675 6.388 1.00 82.62 179 ARG A N 1
ATOM 1393 C CA . ARG A 1 179 ? 9.943 2.892 7.614 1.00 82.62 179 ARG A CA 1
ATOM 1394 C C . ARG A 1 179 ? 11.252 2.110 7.700 1.00 82.62 179 ARG A C 1
ATOM 1396 O O . ARG A 1 179 ? 11.373 1.279 8.605 1.00 82.62 179 ARG A O 1
ATOM 1403 N N . TYR A 1 180 ? 12.199 2.360 6.800 1.00 84.88 180 TYR A N 1
ATOM 1404 C CA . TYR A 1 180 ? 13.509 1.720 6.843 1.00 84.88 180 TYR A CA 1
ATOM 1405 C C . TYR A 1 180 ? 14.141 1.836 8.243 1.00 84.88 180 TYR A C 1
ATOM 1407 O O . TYR A 1 180 ? 13.890 2.802 8.968 1.00 84.88 180 TYR A O 1
ATOM 1415 N N . LYS A 1 181 ? 14.934 0.837 8.648 1.00 73.12 181 LYS A N 1
ATOM 1416 C CA . LYS A 1 181 ? 15.440 0.664 10.026 1.00 73.12 181 LYS A CA 1
ATOM 1417 C C . LYS A 1 181 ? 16.089 1.922 10.632 1.00 73.12 181 LYS A C 1
ATOM 1419 O O . LYS A 1 181 ? 15.937 2.146 11.832 1.00 73.12 181 LYS A O 1
ATOM 1424 N N . ASP A 1 182 ? 16.718 2.757 9.806 1.00 70.12 182 ASP A N 1
ATOM 1425 C CA . ASP A 1 182 ? 17.403 3.990 10.222 1.00 70.12 182 ASP A CA 1
ATOM 1426 C C . ASP A 1 182 ? 16.588 5.276 9.982 1.00 70.12 182 ASP A C 1
ATOM 1428 O O . ASP A 1 182 ? 17.064 6.388 10.216 1.00 70.12 182 ASP A O 1
ATOM 1432 N N . SER A 1 183 ? 15.320 5.151 9.582 1.00 74.69 183 SER A N 1
ATOM 1433 C CA . SER A 1 183 ? 14.414 6.264 9.260 1.00 74.69 183 SER A CA 1
ATOM 1434 C C . SER A 1 183 ? 13.865 6.993 10.499 1.00 74.69 183 SER A C 1
ATOM 1436 O O . SER A 1 183 ? 12.727 7.462 10.525 1.00 74.69 183 SER A O 1
ATOM 1438 N N . SER A 1 184 ? 14.684 7.135 11.546 1.00 78.81 184 SER A N 1
ATOM 1439 C CA . SER A 1 184 ? 14.366 7.926 12.749 1.00 78.81 184 SER A CA 1
ATOM 1440 C C . SER A 1 184 ? 13.978 9.376 12.435 1.00 78.81 184 SER A C 1
ATOM 1442 O O . SER A 1 184 ? 13.241 9.992 13.203 1.00 78.81 184 SER A O 1
ATOM 1444 N N . ALA A 1 185 ? 14.411 9.890 11.279 1.00 83.31 185 ALA A N 1
ATOM 1445 C CA . ALA A 1 185 ? 14.010 11.186 10.743 1.00 83.31 185 ALA A CA 1
ATOM 1446 C C . ALA A 1 185 ? 12.501 11.281 10.452 1.00 83.31 185 ALA A C 1
ATOM 1448 O O . ALA A 1 185 ? 11.931 12.366 10.549 1.00 83.31 185 ALA A O 1
ATOM 1449 N N . ILE A 1 186 ? 11.849 10.162 10.116 1.00 85.62 186 ILE A N 1
ATOM 1450 C CA . ILE A 1 186 ? 10.430 10.114 9.746 1.00 85.62 186 ILE A CA 1
ATOM 1451 C C . ILE A 1 186 ? 9.607 9.381 10.810 1.00 85.62 186 ILE A C 1
ATOM 1453 O O . ILE A 1 186 ? 8.574 9.894 11.247 1.00 85.62 186 ILE A O 1
ATOM 1457 N N . PHE A 1 187 ? 10.073 8.218 11.279 1.00 85.56 187 PHE A N 1
ATOM 1458 C CA . PHE A 1 187 ? 9.402 7.417 12.303 1.00 85.56 187 PHE A CA 1
ATOM 1459 C C . PHE A 1 187 ? 10.356 6.961 13.399 1.00 85.56 187 PHE A C 1
ATOM 1461 O O . PHE A 1 187 ? 11.451 6.479 13.137 1.00 85.56 187 PHE A O 1
ATOM 1468 N N . THR A 1 188 ? 9.891 6.972 14.645 1.00 82.06 188 THR A N 1
ATOM 1469 C CA . THR A 1 188 ? 10.596 6.260 15.725 1.00 82.06 188 THR A CA 1
ATOM 1470 C C . THR A 1 188 ? 10.285 4.762 15.711 1.00 82.06 188 THR A C 1
ATOM 1472 O O . THR A 1 188 ? 9.334 4.296 15.076 1.00 82.06 188 THR A O 1
ATOM 1475 N N . ASN A 1 189 ? 11.025 4.006 16.527 1.00 70.56 189 ASN A N 1
ATOM 1476 C CA . ASN A 1 189 ? 10.836 2.571 16.758 1.00 70.56 189 ASN A CA 1
ATOM 1477 C C . ASN A 1 189 ? 9.423 2.153 17.229 1.00 70.56 189 ASN A C 1
ATOM 1479 O O . ASN A 1 189 ? 9.113 0.963 17.211 1.00 70.56 189 ASN A O 1
ATOM 1483 N N . ARG A 1 190 ? 8.555 3.099 17.615 1.00 74.44 190 ARG A N 1
ATOM 1484 C CA . ARG A 1 190 ? 7.193 2.855 18.129 1.00 74.44 190 ARG A CA 1
ATOM 1485 C C . ARG A 1 190 ? 6.074 3.339 17.206 1.00 74.44 190 ARG A C 1
ATOM 1487 O O . ARG A 1 190 ? 5.001 3.695 17.687 1.00 74.44 190 ARG A O 1
ATOM 1494 N N . ASN A 1 191 ? 6.322 3.380 15.897 1.00 78.88 191 ASN A N 1
ATOM 1495 C CA . ASN A 1 191 ? 5.361 3.871 14.897 1.00 78.88 191 ASN A CA 1
ATOM 1496 C C . ASN A 1 191 ? 4.978 5.353 15.123 1.00 78.88 191 ASN A C 1
ATOM 1498 O O . ASN A 1 191 ? 3.883 5.767 14.751 1.00 78.88 191 ASN A O 1
ATOM 1502 N N . VAL A 1 192 ? 5.847 6.147 15.767 1.00 86.25 192 VAL A N 1
ATOM 1503 C CA . VAL A 1 192 ? 5.578 7.572 16.042 1.00 86.25 192 VAL A CA 1
ATOM 1504 C C . VAL A 1 192 ? 6.134 8.421 14.928 1.00 86.25 192 VAL A C 1
ATOM 1506 O O . VAL A 1 192 ? 7.347 8.413 14.714 1.00 86.25 192 VAL A O 1
ATOM 1509 N N . VAL A 1 193 ? 5.265 9.196 14.299 1.00 87.69 193 VAL A N 1
ATOM 1510 C CA . VAL A 1 193 ? 5.635 10.123 13.234 1.00 87.69 193 VAL A CA 1
ATOM 1511 C C . VAL A 1 193 ? 6.427 11.296 13.814 1.00 87.69 193 VAL A C 1
ATOM 1513 O O . VAL A 1 193 ? 6.058 11.847 14.854 1.00 87.69 193 VAL A O 1
ATOM 1516 N N . GLN A 1 194 ? 7.530 11.671 13.173 1.00 87.69 194 GLN A N 1
ATOM 1517 C CA . GLN A 1 194 ? 8.410 12.770 13.600 1.00 87.69 194 GLN A CA 1
ATOM 1518 C C . GLN A 1 194 ? 8.237 14.048 12.769 1.00 87.69 194 GLN A C 1
ATOM 1520 O O . GLN A 1 194 ? 8.640 15.127 13.210 1.00 87.69 194 GLN A O 1
ATOM 1525 N N . VAL A 1 195 ? 7.594 13.949 11.605 1.00 86.81 195 VAL A N 1
ATOM 1526 C CA . VAL A 1 195 ? 7.403 15.053 10.654 1.00 86.81 195 VAL A CA 1
ATOM 1527 C C . VAL A 1 195 ? 5.964 15.102 10.136 1.00 86.81 195 VAL A C 1
ATOM 1529 O O . VAL A 1 195 ? 5.235 14.118 10.210 1.00 86.81 195 VAL A O 1
ATOM 1532 N N . GLY A 1 196 ? 5.546 16.252 9.611 1.00 87.81 196 GLY A N 1
ATOM 1533 C CA . GLY A 1 196 ? 4.203 16.433 9.057 1.00 87.81 196 GLY A CA 1
ATOM 1534 C C . GLY A 1 196 ? 3.093 16.621 10.109 1.00 87.81 196 GLY A C 1
ATOM 1535 O O . GLY A 1 196 ? 3.378 16.835 11.292 1.00 87.81 196 GLY A O 1
ATOM 1536 N N . PRO A 1 197 ? 1.815 16.558 9.690 1.00 85.56 197 PRO A N 1
ATOM 1537 C CA . PRO A 1 197 ? 0.655 16.905 10.522 1.00 85.56 197 PRO A CA 1
ATOM 1538 C C . PRO A 1 197 ? 0.469 16.030 11.768 1.00 85.56 197 PRO A C 1
ATOM 1540 O O . PRO A 1 197 ? -0.104 16.472 12.761 1.00 85.56 197 PRO A O 1
ATOM 1543 N N . LEU A 1 198 ? 0.979 14.796 11.740 1.00 87.56 198 LEU A N 1
ATOM 1544 C CA . LEU A 1 198 ? 0.890 13.849 12.853 1.00 87.56 198 LEU A CA 1
ATOM 1545 C C . LEU A 1 198 ? 2.157 13.785 13.712 1.00 87.56 198 LEU A C 1
ATOM 1547 O O . LEU A 1 198 ? 2.361 12.807 14.434 1.00 87.56 198 LEU A O 1
ATOM 1551 N N . LYS A 1 199 ? 3.017 14.809 13.658 1.00 88.94 199 LYS A N 1
ATOM 1552 C CA . LYS A 1 199 ? 4.238 14.862 14.467 1.00 88.94 199 LYS A CA 1
ATOM 1553 C C . LYS A 1 199 ? 3.940 14.596 15.945 1.00 88.94 199 LYS A C 1
ATOM 1555 O O . LYS A 1 199 ? 3.103 15.254 16.561 1.00 88.94 199 LYS A O 1
ATOM 1560 N N . GLY A 1 200 ? 4.664 13.639 16.518 1.00 86.31 200 GLY A N 1
ATOM 1561 C CA . GLY A 1 200 ? 4.454 13.216 17.896 1.00 86.31 200 GLY A CA 1
ATOM 1562 C C . GLY A 1 200 ? 3.104 12.531 18.083 1.00 86.31 200 GLY A C 1
ATOM 1563 O O . GLY A 1 200 ? 2.439 12.774 19.083 1.00 86.31 200 GLY A O 1
ATOM 1564 N N . LYS A 1 201 ? 2.670 11.705 17.132 1.00 84.75 201 LYS A N 1
ATOM 1565 C CA . LYS A 1 201 ? 1.523 10.800 17.273 1.00 84.75 201 LYS A CA 1
ATOM 1566 C C . LYS A 1 201 ? 1.888 9.439 16.696 1.00 84.75 201 LYS A C 1
ATOM 1568 O O . LYS A 1 201 ? 2.763 9.337 15.835 1.00 84.75 201 LYS A O 1
ATOM 1573 N N . ARG A 1 202 ? 1.239 8.383 17.185 1.00 84.75 202 ARG A N 1
ATOM 1574 C CA . ARG A 1 202 ? 1.424 7.024 16.666 1.00 84.75 202 ARG A CA 1
ATOM 1575 C C . ARG A 1 202 ? 0.447 6.747 15.524 1.00 84.75 202 ARG A C 1
ATOM 1577 O O . ARG A 1 202 ? -0.729 7.101 15.643 1.00 84.75 202 ARG A O 1
ATOM 1584 N N . LEU A 1 203 ? 0.923 6.083 14.471 1.00 85.81 203 LEU A N 1
ATOM 1585 C CA . LEU A 1 203 ? 0.066 5.530 13.421 1.00 85.81 203 LEU A CA 1
ATOM 1586 C C . LEU A 1 203 ? -0.420 4.126 13.769 1.00 85.81 203 LEU A C 1
ATOM 1588 O O . LEU A 1 203 ? 0.323 3.315 14.332 1.00 85.81 203 LEU A O 1
ATOM 1592 N N . GLN A 1 204 ? -1.664 3.879 13.386 1.00 82.56 204 GLN A N 1
ATOM 1593 C CA . GLN A 1 204 ? -2.330 2.591 13.385 1.00 82.56 204 GLN A CA 1
ATOM 1594 C C . GLN A 1 204 ? -2.344 2.068 11.953 1.00 82.56 204 GLN A C 1
ATOM 1596 O O . GLN A 1 204 ? -2.861 2.750 11.065 1.00 82.56 204 GLN A O 1
ATOM 1601 N N . TYR A 1 205 ? -1.797 0.878 11.733 1.00 85.44 205 TYR A N 1
ATOM 1602 C CA . TYR A 1 205 ? -1.755 0.282 10.403 1.00 85.44 205 TYR A CA 1
ATOM 1603 C C . TYR A 1 205 ? -2.868 -0.745 10.211 1.00 85.44 205 TYR A C 1
ATOM 1605 O O . TYR A 1 205 ? -3.258 -1.435 11.155 1.00 85.44 205 TYR A O 1
ATOM 1613 N N . TYR A 1 206 ? -3.341 -0.845 8.974 1.00 85.56 206 TYR A N 1
ATOM 1614 C CA . TYR A 1 206 ? -4.349 -1.792 8.525 1.00 85.56 206 TYR A CA 1
ATOM 1615 C C . TYR A 1 206 ? -3.830 -2.523 7.291 1.00 85.56 206 TYR A C 1
ATOM 1617 O O . TYR A 1 206 ? -3.589 -1.909 6.248 1.00 85.56 206 TYR A O 1
ATOM 1625 N N . LEU A 1 207 ? -3.638 -3.832 7.420 1.00 86.88 207 LEU A N 1
ATOM 1626 C CA . LEU A 1 207 ? -3.292 -4.707 6.305 1.00 86.88 207 LEU A CA 1
ATOM 1627 C C . LEU A 1 207 ? -4.576 -5.139 5.598 1.00 86.88 207 LEU A C 1
ATOM 1629 O O . LEU A 1 207 ? -5.487 -5.631 6.245 1.00 86.88 207 LEU A O 1
ATOM 1633 N N . VAL A 1 208 ? -4.677 -4.925 4.290 1.00 88.06 208 VAL A N 1
ATOM 1634 C CA . VAL A 1 208 ? -5.911 -5.176 3.519 1.00 88.06 208 VAL A CA 1
ATOM 1635 C C . VAL A 1 208 ? -5.771 -6.401 2.629 1.00 88.06 208 VAL A C 1
ATOM 1637 O O . VAL A 1 208 ? -6.703 -7.192 2.500 1.00 88.06 208 VAL A O 1
ATOM 1640 N N . ALA A 1 209 ? -4.605 -6.548 2.007 1.00 90.12 209 ALA A N 1
ATOM 1641 C CA . ALA A 1 209 ? -4.267 -7.688 1.175 1.00 90.12 209 ALA A CA 1
ATOM 1642 C C . ALA A 1 209 ? -2.837 -8.119 1.471 1.00 90.12 209 ALA A C 1
ATOM 1644 O O . ALA A 1 209 ? -1.933 -7.287 1.611 1.00 90.12 209 ALA A O 1
ATOM 1645 N N . ASN A 1 210 ? -2.629 -9.429 1.552 1.00 88.69 210 ASN A N 1
ATOM 1646 C CA . ASN A 1 210 ? -1.320 -9.995 1.808 1.00 88.69 210 ASN A CA 1
ATOM 1647 C C . ASN A 1 210 ? -1.194 -11.409 1.237 1.00 88.69 210 ASN A C 1
ATOM 1649 O O . ASN A 1 210 ? -1.533 -12.402 1.880 1.00 88.69 210 ASN A O 1
ATOM 1653 N N . LYS A 1 211 ? -0.637 -11.491 0.033 1.00 89.88 211 LYS A N 1
ATOM 1654 C CA . LYS A 1 211 ? -0.262 -12.741 -0.634 1.00 89.88 211 LYS A CA 1
ATOM 1655 C C . LYS A 1 211 ? 1.211 -13.104 -0.399 1.00 89.88 211 LYS A C 1
ATOM 1657 O O . LYS A 1 211 ? 1.686 -14.095 -0.939 1.00 89.88 211 LYS A O 1
ATOM 1662 N N . THR A 1 212 ? 1.921 -12.349 0.448 1.00 83.00 212 THR A N 1
ATOM 1663 C CA . THR A 1 212 ? 3.347 -12.570 0.763 1.00 83.00 212 THR A CA 1
ATOM 1664 C C . THR A 1 212 ? 3.603 -13.818 1.611 1.00 83.00 212 THR A C 1
ATOM 1666 O O . THR A 1 212 ? 4.746 -14.253 1.754 1.00 83.00 212 THR A O 1
ATOM 1669 N N . GLY A 1 213 ? 2.560 -14.352 2.257 1.00 75.94 213 GLY A N 1
ATOM 1670 C CA . GLY A 1 213 ? 2.678 -15.422 3.249 1.00 75.94 213 GLY A CA 1
ATOM 1671 C C . GLY A 1 213 ? 3.302 -14.987 4.584 1.00 75.94 213 GLY A C 1
ATOM 1672 O O . GLY A 1 213 ? 3.536 -15.828 5.452 1.00 75.94 213 GLY A O 1
ATOM 1673 N N . LYS A 1 214 ? 3.588 -13.691 4.791 1.00 79.19 214 LYS A N 1
ATOM 1674 C CA . LYS A 1 214 ? 4.096 -13.158 6.068 1.00 79.19 214 LYS A CA 1
ATOM 1675 C C . LYS A 1 214 ? 2.930 -12.872 7.022 1.00 79.19 214 LYS A C 1
ATOM 1677 O O . LYS A 1 214 ? 2.041 -12.104 6.687 1.00 79.19 214 LYS A O 1
ATOM 1682 N N . GLY A 1 215 ? 2.927 -13.523 8.187 1.00 62.41 215 GLY A N 1
ATOM 1683 C CA . GLY A 1 215 ? 1.769 -13.608 9.090 1.00 62.41 215 GLY A CA 1
ATOM 1684 C C . GLY A 1 215 ? 1.337 -12.311 9.785 1.00 62.41 215 GLY A C 1
ATOM 1685 O O . GLY A 1 215 ? 2.111 -11.363 9.926 1.00 62.41 215 GLY A O 1
ATOM 1686 N N . SER A 1 216 ? 0.083 -12.336 10.250 1.00 56.19 216 SER A N 1
ATOM 1687 C CA . SER A 1 216 ? -0.754 -11.158 10.473 1.00 56.19 216 SER A CA 1
ATOM 1688 C C . SER A 1 216 ? -1.459 -11.059 11.840 1.00 56.19 216 SER A C 1
ATOM 1690 O O . SER A 1 216 ? -2.266 -10.162 12.050 1.00 56.19 216 SER A O 1
ATOM 1692 N N . VAL A 1 217 ? -1.112 -11.906 12.818 1.00 47.88 217 VAL A N 1
ATOM 1693 C CA . VAL A 1 217 ? -1.656 -11.807 14.199 1.00 47.88 217 VAL A CA 1
ATOM 1694 C C . VAL A 1 217 ? -0.558 -11.795 15.274 1.00 47.88 217 VAL A C 1
ATOM 1696 O O . VAL A 1 217 ? -0.822 -11.548 16.444 1.00 47.88 217 VAL A O 1
ATOM 1699 N N . ASP A 1 218 ? 0.704 -11.943 14.869 1.00 51.66 218 ASP A N 1
ATOM 1700 C CA . ASP A 1 218 ? 1.870 -11.723 15.727 1.00 51.66 218 ASP A CA 1
ATOM 1701 C C . ASP A 1 218 ? 2.852 -10.807 14.986 1.00 51.66 218 ASP A C 1
ATOM 1703 O O . ASP A 1 218 ? 3.869 -11.220 14.424 1.00 51.66 218 ASP A O 1
ATOM 1707 N N . SER A 1 219 ? 2.403 -9.552 14.890 1.00 53.50 219 SER A N 1
ATOM 1708 C CA . SER A 1 219 ? 2.850 -8.409 14.074 1.00 53.50 219 SER A CA 1
ATOM 1709 C C . SER A 1 219 ? 4.364 -8.284 13.798 1.00 53.50 219 SER A C 1
ATOM 1711 O O . SER A 1 219 ? 4.774 -7.702 12.794 1.00 53.50 219 SER A O 1
ATOM 1713 N N . SER A 1 220 ? 5.215 -8.888 14.621 1.00 59.66 220 SER A N 1
ATOM 1714 C CA . SER A 1 220 ? 6.666 -8.949 14.459 1.00 59.66 220 SER A CA 1
ATOM 1715 C C . SER A 1 220 ? 7.109 -9.365 13.050 1.00 59.66 220 SER A C 1
ATOM 1717 O O . SER A 1 220 ? 7.962 -8.701 12.467 1.00 59.66 220 SER A O 1
ATOM 1719 N N . ASN A 1 221 ? 6.532 -10.414 12.456 1.00 71.31 221 ASN A N 1
ATOM 1720 C CA . ASN A 1 221 ? 7.083 -10.977 11.214 1.00 71.31 221 ASN A CA 1
ATOM 1721 C C . ASN A 1 221 ? 6.864 -10.091 9.980 1.00 71.31 221 ASN A C 1
ATOM 1723 O O . ASN A 1 221 ? 7.803 -9.878 9.211 1.00 71.31 221 ASN A O 1
ATOM 1727 N N . PHE A 1 222 ? 5.659 -9.548 9.798 1.00 79.50 222 PHE A N 1
ATOM 1728 C CA . PHE A 1 222 ? 5.371 -8.662 8.669 1.00 79.50 222 PHE A CA 1
ATOM 1729 C C . PHE A 1 222 ? 6.046 -7.296 8.831 1.00 79.50 222 PHE A C 1
ATOM 1731 O O . PHE A 1 222 ? 6.697 -6.822 7.903 1.00 79.50 222 PHE A O 1
ATOM 1738 N N . TRP A 1 223 ? 5.982 -6.685 10.020 1.00 78.19 223 TRP A N 1
ATOM 1739 C CA . TRP A 1 223 ? 6.615 -5.381 10.244 1.00 78.19 223 TRP A CA 1
ATOM 1740 C C . TRP A 1 223 ? 8.135 -5.438 10.161 1.00 78.19 223 TRP A C 1
ATOM 1742 O O . TRP A 1 223 ? 8.746 -4.484 9.684 1.00 78.19 223 TRP A O 1
ATOM 1752 N N . ASN A 1 224 ? 8.759 -6.530 10.609 1.00 79.50 224 ASN A N 1
ATOM 1753 C CA . ASN A 1 224 ? 10.201 -6.706 10.451 1.00 79.50 224 ASN A CA 1
ATOM 1754 C C . ASN A 1 224 ? 10.579 -6.888 8.983 1.00 79.50 224 ASN A C 1
ATOM 1756 O O . ASN A 1 224 ? 11.563 -6.300 8.546 1.00 79.50 224 ASN A O 1
ATOM 1760 N N . TRP A 1 225 ? 9.782 -7.641 8.220 1.00 84.69 225 TRP A N 1
ATOM 1761 C CA . TRP A 1 225 ? 9.969 -7.764 6.776 1.00 84.69 225 TRP A CA 1
ATOM 1762 C C . TRP A 1 225 ? 9.831 -6.410 6.073 1.00 84.69 225 TRP A C 1
ATOM 1764 O O . TRP A 1 225 ? 10.732 -6.020 5.337 1.00 84.69 225 TRP A O 1
ATOM 1774 N N . LEU A 1 226 ? 8.783 -5.642 6.383 1.00 84.88 226 LEU A N 1
ATOM 1775 C CA . LEU A 1 226 ? 8.586 -4.304 5.828 1.00 84.88 226 LEU A CA 1
ATOM 1776 C C . LEU A 1 226 ? 9.752 -3.372 6.174 1.00 84.88 226 LEU A C 1
ATOM 1778 O O . LEU A 1 226 ? 10.240 -2.668 5.306 1.00 84.88 226 LEU A O 1
ATOM 1782 N N . LYS A 1 227 ? 10.229 -3.359 7.425 1.00 82.19 227 LYS A N 1
ATOM 1783 C CA . LYS A 1 227 ? 11.370 -2.518 7.850 1.00 82.19 227 LYS A CA 1
ATOM 1784 C C . LYS A 1 227 ? 12.697 -2.917 7.199 1.00 82.19 227 LYS A C 1
ATOM 1786 O O . LYS A 1 227 ? 13.607 -2.092 7.152 1.00 82.19 227 LYS A O 1
ATOM 1791 N N . ALA A 1 228 ? 12.819 -4.174 6.778 1.00 82.94 228 ALA A N 1
ATOM 1792 C CA . ALA A 1 228 ? 13.997 -4.697 6.098 1.00 82.94 228 ALA A CA 1
ATOM 1793 C C . ALA A 1 228 ? 13.993 -4.406 4.589 1.00 82.94 228 ALA A C 1
ATOM 1795 O O . ALA A 1 228 ? 15.029 -4.578 3.954 1.00 82.94 228 ALA A O 1
ATOM 1796 N N . MET A 1 229 ? 12.868 -3.962 4.015 1.00 81.25 229 MET A N 1
ATOM 1797 C CA . MET A 1 229 ? 12.850 -3.466 2.641 1.00 81.25 229 MET A CA 1
ATOM 1798 C C . MET A 1 229 ? 13.599 -2.145 2.538 1.00 81.25 229 MET A C 1
ATOM 1800 O O . MET A 1 229 ? 13.318 -1.215 3.304 1.00 81.25 229 MET A O 1
ATOM 1804 N N . HIS A 1 230 ? 14.516 -2.093 1.577 1.00 72.25 230 HIS A N 1
ATOM 1805 C CA . HIS A 1 230 ? 15.220 -0.888 1.156 1.00 72.25 230 HIS A CA 1
ATOM 1806 C C . HIS A 1 230 ? 14.336 -0.047 0.232 1.00 72.25 230 HIS A C 1
ATOM 1808 O O . HIS A 1 230 ? 13.632 -0.660 -0.600 1.00 72.25 230 HIS A O 1
#

Secondary structure (DSSP, 8-state):
----------PPPHHHHHHHHHHHHHHHHHHHHHHHHHHHHHHHHHHHHHHHHHHHHHHHHHHHHHHHHTT--------HHHHHHHGGGTTS-----S-TT---EE-TTSHHHHHHHHHHT---SEEEEEEE-S--STTT-PPPPHHHHTS--EEEEESSSSSPPEEEETTEEESS-TT-TT-TTTB-TTSEE-SSTTTTEEEEEEEEEE-S---SSSTHHHHHHHHH--

Radius of gyration: 27.99 Å; chains: 1; bounding box: 49×38×118 Å

pLDDT: mean 78.04, std 18.09, range [32.19, 97.94]

Foldseek 3Di:
DDDDDDDDDPDDDPVNVVVVVVVVVVVCVVVVVVVVVVVVVVLVVVQVLLQVLLQVLLLVLLVVVCVVPVQADPLDPCPVVVVVVVVVVPPDDDPDGPDPAQAAAENAPPPSLVSSCVSSVAAAQWKKWKFFAQHADPPPFDGDDSVRRSHTAKMWGHRDPPGQIWMHHQNDIDSDQCLAPPNVVAADPQQAGCDDPRHRTHMYMYISHHNPPQDGPVPVRVSVVSNNRD

Sequence (230 aa):
MNTKAIKRDKGFTLVELIVVLVILAILAAIIVPALLGYIDKAREKQDIIEAKACITAAQAVLSEEYGKTKGKIELDDKNPVINVIKERQAANLNPKEPTKDNGDVDLTGTSYAKRILQLADLDPYCFMFAVGSNHKSNGNVSYATEHDKYTVYYGFYMATADSEPVYYYNGEWTKANPRYKDSSAIFTNRNVVQVGPLKGKRLQYYLVANKTGKGSVDSSNFWNWLKAMH